Protein AF-A0A418D264-F1 (afdb_monomer)

Organism: Aphanomyces astaci (NCBI:txid112090)

Foldseek 3Di:
DDDDDDDDPDDPPVVPQLLCLLLLLLLCLVVDDLVPVVVLVVVLVVLLVLLVVLVVVLCVQQPLVQQLQLQQPDPPCDVSSPRSVVVSVVVVVVVVVVLVVVVVVCVVVVLPDDPPPVVPPPPPPPPPPPDDDDDDDDDDDDPDPDPVVVVVVVVVVLVVLVSVLVSLLVSLLVVLLVLLLSLLVLQLCDPSGPSSHPVSSVSSSVSSSSSSSSQSNVNLSSCVNSVHDSVVSNVSSSVSNPNSPVSNVVSNVVSVVVVVVVVCVVCVVLVVQVVVVCVVPVDDDPVRSVCSSVVHDDDCVVVVVVVVD

Solvent-accessible surface area (backbone atoms only — not comparable to full-atom values): 17233 Å² total; per-residue (Å²): 139,80,85,84,78,83,82,76,92,76,86,79,74,67,76,54,60,62,63,52,23,21,46,58,19,10,51,43,58,77,73,52,65,70,82,47,56,68,64,47,48,54,52,48,55,52,34,48,54,50,27,53,51,41,49,56,50,36,47,43,73,41,44,48,52,29,46,27,53,40,31,36,74,34,85,84,26,48,81,93,17,77,43,12,58,50,65,45,50,51,51,52,50,50,49,53,49,53,51,52,49,53,61,59,46,41,46,73,74,72,70,56,78,76,70,87,70,68,83,70,67,81,81,74,78,74,94,76,82,91,76,88,78,90,83,83,89,84,83,86,85,80,77,82,78,53,74,64,58,59,51,51,51,51,51,50,53,51,53,53,52,53,49,53,50,50,49,51,43,52,54,50,30,62,53,37,29,60,52,14,30,48,41,9,44,28,57,40,39,49,76,66,29,90,64,22,32,70,67,36,24,49,51,34,42,50,39,53,23,64,29,30,20,38,48,7,29,64,46,10,46,59,38,38,69,74,69,41,53,64,67,57,17,26,50,54,12,43,62,37,53,58,42,18,63,54,28,16,52,52,34,28,50,53,36,49,48,53,52,54,52,52,54,48,63,74,41,41,71,57,50,54,53,51,51,53,48,37,73,73,59,74,65,76,53,75,65,56,52,54,36,46,73,71,72,47,82,85,74,65,77,63,55,64,60,62,76,75,108

Nearest PDB structures (foldseek):
  6pgi-assembly1_A  TM=8.037E-01  e=2.179E-04  Bordetella bronchiseptica

Structure (mmCIF, N/CA/C/O backbone):
data_AF-A0A418D264-F1
#
_entry.id   AF-A0A418D264-F1
#
loop_
_atom_site.group_PDB
_atom_site.id
_atom_site.type_symbol
_atom_site.label_atom_id
_atom_site.label_alt_id
_atom_site.label_comp_id
_atom_site.label_asym_id
_atom_site.label_entity_id
_atom_site.label_seq_id
_atom_site.pdbx_PDB_ins_code
_atom_site.Cartn_x
_atom_site.Cartn_y
_atom_site.Cartn_z
_atom_site.occupancy
_atom_site.B_iso_or_equiv
_atom_site.auth_seq_id
_atom_site.auth_comp_id
_atom_site.auth_asym_id
_atom_site.auth_atom_id
_atom_site.pdbx_PDB_model_num
ATOM 1 N N . MET A 1 1 ? 12.695 8.261 43.653 1.00 35.41 1 MET A N 1
ATOM 2 C CA . MET A 1 1 ? 12.302 6.952 43.081 1.00 35.41 1 MET A CA 1
ATOM 3 C C . MET A 1 1 ? 10.897 7.116 42.523 1.00 35.41 1 MET A C 1
ATOM 5 O O . MET A 1 1 ? 10.027 7.448 43.302 1.00 35.41 1 MET A O 1
ATOM 9 N N . GLY A 1 2 ? 10.578 7.017 41.240 1.00 34.94 2 GLY A N 1
ATOM 10 C CA . GLY A 1 2 ? 11.326 6.757 40.020 1.00 34.94 2 GLY A CA 1
ATOM 11 C C . GLY A 1 2 ? 10.348 6.901 38.839 1.00 34.94 2 GLY A C 1
ATOM 12 O O . GLY A 1 2 ? 9.160 6.651 38.999 1.00 34.94 2 GLY A O 1
ATOM 13 N N . SER A 1 3 ? 10.888 7.307 37.688 1.00 32.94 3 SER A N 1
ATOM 14 C CA . SER A 1 3 ? 10.386 7.096 36.322 1.00 32.94 3 SER A CA 1
ATOM 15 C C . SER A 1 3 ? 8.964 7.567 35.957 1.00 32.94 3 SER A C 1
ATOM 17 O O . SER A 1 3 ? 7.971 6.888 36.206 1.00 32.94 3 SER A O 1
ATOM 19 N N . HIS A 1 4 ? 8.874 8.680 35.224 1.00 33.91 4 HIS A N 1
ATOM 20 C CA . HIS A 1 4 ? 7.852 8.852 34.188 1.00 33.91 4 HIS A CA 1
ATOM 21 C C . HIS A 1 4 ? 8.570 8.951 32.845 1.00 33.91 4 HIS A C 1
ATOM 23 O O . HIS A 1 4 ? 9.318 9.891 32.580 1.00 33.91 4 HIS A O 1
ATOM 29 N N . GLY A 1 5 ? 8.416 7.870 32.080 1.00 33.12 5 GLY A N 1
ATOM 30 C CA . GLY A 1 5 ? 9.079 7.612 30.815 1.00 33.12 5 GLY A CA 1
ATOM 31 C C . GLY A 1 5 ? 8.620 8.547 29.704 1.00 33.12 5 GLY A C 1
ATOM 32 O O . GLY A 1 5 ? 7.512 9.081 29.713 1.00 33.12 5 GLY A O 1
ATOM 33 N N . GLY A 1 6 ? 9.528 8.730 28.749 1.00 31.27 6 GLY A N 1
ATOM 34 C CA . GLY A 1 6 ? 9.399 9.665 27.648 1.00 31.27 6 GLY A CA 1
ATOM 35 C C . GLY A 1 6 ? 8.196 9.380 26.757 1.00 31.27 6 GLY A C 1
ATOM 36 O O . GLY A 1 6 ? 8.035 8.283 26.217 1.00 31.27 6 GLY A O 1
ATOM 37 N N . GLY A 1 7 ? 7.390 10.422 26.559 1.00 31.73 7 GLY A N 1
ATOM 38 C CA . GLY A 1 7 ? 6.464 10.518 25.442 1.00 31.73 7 GLY A CA 1
ATOM 39 C C . GLY A 1 7 ? 7.268 10.540 24.149 1.00 31.73 7 GLY A C 1
ATOM 40 O O . GLY A 1 7 ? 7.900 11.536 23.809 1.00 31.73 7 GLY A O 1
ATOM 41 N N . LYS A 1 8 ? 7.285 9.400 23.460 1.00 38.94 8 LYS A N 1
ATOM 42 C CA . LYS A 1 8 ? 7.913 9.237 22.154 1.00 38.94 8 LYS A CA 1
ATOM 43 C C . LYS A 1 8 ? 7.203 10.140 21.145 1.00 38.94 8 LYS A C 1
ATOM 45 O O . LYS A 1 8 ? 6.088 9.861 20.714 1.00 38.94 8 LYS A O 1
ATOM 50 N N . THR A 1 9 ? 7.894 11.192 20.731 1.00 34.47 9 THR A N 1
ATOM 51 C CA . THR A 1 9 ? 7.728 11.879 19.451 1.00 34.47 9 THR A CA 1
ATOM 52 C C . THR A 1 9 ? 8.038 10.895 18.319 1.00 34.47 9 THR A C 1
ATOM 54 O O . THR A 1 9 ? 9.132 10.857 17.772 1.00 34.47 9 THR A O 1
ATOM 57 N N . CYS A 1 10 ? 7.092 10.017 17.998 1.00 37.78 10 CYS A N 1
ATOM 58 C CA . CYS A 1 10 ? 7.253 9.026 16.938 1.00 37.78 10 CYS A CA 1
ATOM 59 C C . CYS A 1 10 ? 5.930 8.881 16.186 1.00 37.78 10 CYS A C 1
ATOM 61 O O . CYS A 1 10 ? 5.262 7.860 16.266 1.00 37.78 10 CYS A O 1
ATOM 63 N N . HIS A 1 11 ? 5.490 9.956 15.530 1.00 37.25 11 HIS A N 1
ATOM 64 C CA . HIS A 1 11 ? 4.262 9.907 14.731 1.00 37.25 11 HIS A CA 1
ATOM 65 C C . HIS A 1 11 ? 4.357 10.619 13.376 1.00 37.25 11 HIS A C 1
ATOM 67 O O . HIS A 1 11 ? 3.364 10.678 12.661 1.00 37.25 11 HIS A O 1
ATOM 73 N N . LEU A 1 12 ? 5.539 11.124 12.993 1.00 31.73 12 LEU A N 1
ATOM 74 C CA . LEU A 1 12 ? 5.688 11.919 11.767 1.00 31.73 12 LEU A CA 1
ATOM 75 C C . LEU A 1 12 ? 6.985 11.671 10.974 1.00 31.73 12 LEU A C 1
ATOM 77 O O . LEU A 1 12 ? 7.318 12.463 10.104 1.00 31.73 12 LEU A O 1
ATOM 81 N N . SER A 1 13 ? 7.719 10.584 11.247 1.00 30.80 13 SER A N 1
ATOM 82 C CA . SER A 1 13 ? 8.971 10.273 10.524 1.00 30.80 13 SER A CA 1
ATOM 83 C C . SER A 1 13 ? 8.850 9.115 9.524 1.00 30.80 13 SER A C 1
ATOM 85 O O . SER A 1 13 ? 9.812 8.805 8.831 1.00 30.80 13 SER A O 1
ATOM 87 N N . MET A 1 14 ? 7.678 8.479 9.415 1.00 41.22 14 MET A N 1
ATOM 88 C CA . MET A 1 14 ? 7.461 7.328 8.521 1.00 41.22 14 MET A CA 1
ATOM 89 C C . MET A 1 14 ? 6.931 7.701 7.130 1.00 41.22 14 MET A C 1
ATOM 91 O O . MET A 1 14 ? 6.964 6.863 6.238 1.00 41.22 14 MET A O 1
ATOM 95 N N . HIS A 1 15 ? 6.532 8.959 6.901 1.00 44.44 15 HIS A N 1
ATOM 96 C CA . HIS A 1 15 ? 6.193 9.442 5.555 1.00 44.44 15 HIS A CA 1
ATOM 97 C C . HIS A 1 15 ? 7.402 9.517 4.623 1.00 44.44 15 HIS A C 1
ATOM 99 O O . HIS A 1 15 ? 7.226 9.486 3.410 1.00 44.44 15 HIS A O 1
ATOM 105 N N . HIS A 1 16 ? 8.616 9.601 5.173 1.00 40.38 16 HIS A N 1
ATOM 106 C CA . HIS A 1 16 ? 9.805 9.597 4.342 1.00 40.38 16 HIS A CA 1
ATOM 107 C C . HIS A 1 16 ? 9.986 8.206 3.720 1.00 40.38 16 HIS A C 1
ATOM 109 O O . HIS A 1 16 ? 9.860 8.096 2.507 1.00 40.38 16 HIS A O 1
ATOM 115 N N . HIS A 1 17 ? 10.173 7.143 4.505 1.00 45.41 17 HIS A N 1
ATOM 116 C CA . HIS A 1 17 ? 10.710 5.866 4.008 1.00 45.41 17 HIS A CA 1
ATOM 117 C C . HIS A 1 17 ? 9.964 5.204 2.830 1.00 45.41 17 HIS A C 1
ATOM 119 O O . HIS A 1 17 ? 10.644 4.812 1.892 1.00 45.41 17 HIS A O 1
ATOM 125 N N . LEU A 1 18 ? 8.624 5.177 2.781 1.00 47.12 18 LEU A N 1
ATOM 126 C CA . LEU A 1 18 ? 7.907 4.484 1.687 1.00 47.12 18 LEU A CA 1
ATOM 127 C C . LEU A 1 18 ? 8.102 5.116 0.293 1.00 47.12 18 LEU A C 1
ATOM 129 O O . LEU A 1 18 ? 8.017 4.428 -0.717 1.00 47.12 18 LEU A O 1
ATOM 133 N N . SER A 1 19 ? 8.404 6.417 0.218 1.00 49.78 19 SER A N 1
ATOM 134 C CA . SER A 1 19 ? 8.602 7.108 -1.070 1.00 49.78 19 SER A CA 1
ATOM 135 C C . SER A 1 19 ? 10.044 7.057 -1.601 1.00 49.78 19 SER A C 1
ATOM 137 O O . SER A 1 19 ? 10.270 7.362 -2.772 1.00 49.78 19 SER A O 1
ATOM 139 N N . TRP A 1 20 ? 11.029 6.664 -0.778 1.00 53.06 20 TRP A N 1
ATOM 140 C CA . TRP A 1 20 ? 12.455 6.682 -1.162 1.00 53.06 20 TRP A CA 1
ATOM 141 C C . TRP A 1 20 ? 12.938 5.401 -1.842 1.00 53.06 20 TRP A C 1
ATOM 143 O O . TRP A 1 20 ? 14.057 5.374 -2.361 1.00 53.06 20 TRP A O 1
ATOM 153 N N . ASP A 1 21 ? 12.135 4.345 -1.865 1.00 63.34 21 ASP A N 1
ATOM 154 C CA . ASP A 1 21 ? 12.612 3.056 -2.365 1.00 63.34 21 ASP A CA 1
ATOM 155 C C . ASP A 1 21 ? 12.406 2.933 -3.885 1.00 63.34 21 ASP A C 1
ATOM 157 O O . ASP A 1 21 ? 13.349 2.611 -4.616 1.00 63.34 21 ASP A O 1
ATOM 161 N N . SER A 1 22 ? 11.253 3.392 -4.394 1.00 64.69 22 SER A N 1
ATOM 162 C CA . SER A 1 22 ? 11.035 3.656 -5.832 1.00 64.69 22 SER A CA 1
ATOM 163 C C . SER A 1 22 ? 12.046 4.660 -6.402 1.00 64.69 22 SER A C 1
ATOM 165 O O . SER A 1 22 ? 12.432 4.584 -7.575 1.00 64.69 22 SER A O 1
ATOM 167 N N . PHE A 1 23 ? 12.492 5.617 -5.579 1.00 71.31 23 PHE A N 1
ATOM 168 C CA . PHE A 1 23 ? 13.541 6.588 -5.906 1.00 71.31 23 PHE A CA 1
ATOM 169 C C . PHE A 1 23 ? 14.877 5.907 -6.187 1.00 71.31 23 PHE A C 1
ATOM 171 O O . PHE A 1 23 ? 15.473 6.135 -7.240 1.00 71.31 23 PHE A O 1
ATOM 178 N N . GLN A 1 24 ? 15.329 5.037 -5.285 1.00 72.94 24 GLN A N 1
ATOM 179 C CA . GLN A 1 24 ? 16.604 4.336 -5.429 1.00 72.94 24 GLN A CA 1
ATOM 180 C C . GLN A 1 24 ? 16.599 3.397 -6.648 1.00 72.94 24 GLN A C 1
ATOM 182 O O . GLN A 1 24 ? 17.570 3.374 -7.406 1.00 72.94 24 GLN A O 1
ATOM 187 N N . GLY A 1 25 ? 15.482 2.704 -6.892 1.00 69.00 25 GLY A N 1
ATOM 188 C CA . GLY A 1 25 ? 15.312 1.818 -8.045 1.00 69.00 25 GLY A CA 1
ATOM 189 C C . GLY A 1 25 ? 15.341 2.561 -9.376 1.00 69.00 25 GLY A C 1
ATOM 190 O O . GLY A 1 25 ? 16.104 2.227 -10.283 1.00 69.00 25 GLY A O 1
ATOM 191 N N . SER A 1 26 ? 14.578 3.653 -9.469 1.00 73.69 26 SER A N 1
ATOM 192 C CA . SER A 1 26 ? 14.570 4.499 -10.666 1.00 73.69 26 SER A CA 1
ATOM 193 C C . SER A 1 26 ? 15.914 5.197 -10.889 1.00 73.69 26 SER A C 1
ATOM 195 O O . SER A 1 26 ? 16.270 5.485 -12.027 1.00 73.69 26 SER A O 1
ATOM 197 N N . ALA A 1 27 ? 16.677 5.490 -9.830 1.00 78.94 27 ALA A N 1
ATOM 198 C CA . ALA A 1 27 ? 17.984 6.138 -9.929 1.00 78.94 27 ALA A CA 1
ATOM 199 C C . ALA A 1 27 ? 19.072 5.216 -10.507 1.00 78.94 27 ALA A C 1
ATOM 201 O O . ALA A 1 27 ? 20.047 5.707 -11.083 1.00 78.94 27 ALA A O 1
ATOM 202 N N . MET A 1 28 ? 18.899 3.890 -10.445 1.00 79.38 28 MET A N 1
ATOM 203 C CA . MET A 1 28 ? 19.848 2.947 -11.048 1.00 79.38 28 MET A CA 1
ATOM 204 C C . MET A 1 28 ? 20.004 3.150 -12.554 1.00 79.38 28 MET A C 1
ATOM 206 O O . MET A 1 28 ? 21.058 2.829 -13.092 1.00 79.38 28 MET A O 1
ATOM 210 N N . VAL A 1 29 ? 19.027 3.748 -13.242 1.00 80.00 29 VAL A N 1
ATOM 211 C CA . VAL A 1 29 ? 19.164 4.056 -14.671 1.00 80.00 29 VAL A CA 1
ATOM 212 C C . VAL A 1 29 ? 20.349 4.970 -14.967 1.00 80.00 29 VAL A C 1
ATOM 214 O O . VAL A 1 29 ? 20.872 4.918 -16.071 1.00 80.00 29 VAL A O 1
ATOM 217 N N . PHE A 1 30 ? 20.789 5.806 -14.018 1.00 80.56 30 PHE A N 1
ATOM 218 C CA . PHE A 1 30 ? 21.958 6.676 -14.185 1.00 80.56 30 PHE A CA 1
ATOM 219 C C . PHE A 1 30 ? 23.293 5.931 -14.125 1.00 80.56 30 PHE A C 1
ATOM 221 O O . PHE A 1 30 ? 24.264 6.437 -14.681 1.00 80.56 30 PHE A O 1
ATOM 228 N N . VAL A 1 31 ? 23.331 4.769 -13.470 1.00 80.56 31 VAL A N 1
ATOM 229 C CA . VAL A 1 31 ? 24.556 3.998 -13.205 1.00 80.56 31 VAL A CA 1
ATOM 230 C C . VAL A 1 31 ? 24.622 2.736 -14.059 1.00 80.56 31 VAL A C 1
ATOM 232 O O . VAL A 1 31 ? 25.700 2.341 -14.489 1.00 80.56 31 VAL A O 1
ATOM 235 N N . LEU A 1 32 ? 23.479 2.095 -14.300 1.00 76.25 32 LEU A N 1
ATOM 236 C CA . LEU A 1 32 ? 23.402 0.884 -15.098 1.00 76.25 32 LEU A CA 1
ATOM 237 C C . LEU A 1 32 ? 23.713 1.184 -16.557 1.00 76.25 32 LEU A C 1
ATOM 239 O O . LEU A 1 32 ? 23.156 2.106 -17.158 1.00 76.25 32 LEU A O 1
ATOM 243 N N . ASP A 1 33 ? 24.559 0.336 -17.126 1.00 69.12 33 ASP A N 1
ATOM 244 C CA . ASP A 1 33 ? 24.801 0.318 -18.553 1.00 69.12 33 ASP A CA 1
ATOM 245 C C . ASP A 1 33 ? 23.554 -0.220 -19.271 1.00 69.12 33 ASP A C 1
ATOM 247 O O . ASP A 1 33 ? 23.170 -1.386 -19.143 1.00 69.12 33 ASP A O 1
ATOM 251 N N . VAL A 1 34 ? 22.875 0.677 -19.983 1.00 69.19 34 VAL A N 1
ATOM 252 C CA . VAL A 1 34 ? 21.642 0.386 -20.724 1.00 69.19 34 VAL A CA 1
ATOM 253 C C . VAL A 1 34 ? 21.959 -0.179 -22.116 1.00 69.19 34 VAL A C 1
ATOM 255 O O . VAL A 1 34 ? 21.066 -0.719 -22.774 1.00 69.19 34 VAL A O 1
ATOM 258 N N . GLU A 1 35 ? 23.218 -0.099 -22.559 1.00 67.00 35 GLU A N 1
ATOM 259 C CA . GLU A 1 35 ? 23.664 -0.593 -23.864 1.00 67.00 35 GLU A CA 1
ATOM 260 C C . GLU A 1 35 ? 23.754 -2.125 -23.868 1.00 67.00 35 GLU A C 1
ATOM 262 O O . GLU A 1 35 ? 23.339 -2.776 -24.832 1.00 67.00 35 GLU A O 1
ATOM 267 N N . ASN A 1 36 ? 24.173 -2.730 -22.749 1.00 78.00 36 ASN A N 1
ATOM 268 C CA . ASN A 1 36 ? 24.162 -4.181 -22.581 1.00 78.00 36 ASN A CA 1
ATOM 269 C C . ASN A 1 36 ? 22.761 -4.705 -22.211 1.00 78.00 36 ASN A C 1
ATOM 271 O O . ASN A 1 36 ? 22.422 -4.923 -21.042 1.00 78.00 36 ASN A O 1
ATOM 275 N N . ARG A 1 37 ? 21.937 -4.946 -23.239 1.00 74.38 37 ARG A N 1
ATOM 276 C CA . ARG A 1 37 ? 20.556 -5.435 -23.077 1.00 74.38 37 ARG A CA 1
ATOM 277 C C . ARG A 1 37 ? 20.453 -6.755 -22.309 1.00 74.38 37 ARG A C 1
ATOM 279 O O . ARG A 1 37 ? 19.516 -6.894 -21.529 1.00 74.38 37 ARG A O 1
ATOM 286 N N . ALA A 1 38 ? 21.399 -7.678 -22.491 1.00 77.69 38 ALA A N 1
ATOM 287 C CA . ALA A 1 38 ? 21.368 -8.990 -21.845 1.00 77.69 38 ALA A CA 1
ATOM 288 C C . ALA A 1 38 ? 21.580 -8.880 -20.327 1.00 77.69 38 ALA A C 1
ATOM 290 O O . ALA A 1 38 ? 20.755 -9.354 -19.548 1.00 77.69 38 ALA A O 1
ATOM 291 N N . LEU A 1 39 ? 22.632 -8.170 -19.904 1.00 76.19 39 LEU A N 1
ATOM 292 C CA . LEU A 1 39 ? 22.908 -7.925 -18.484 1.00 76.19 39 LEU A CA 1
ATOM 293 C C . LEU A 1 39 ? 21.756 -7.163 -17.817 1.00 76.19 39 LEU A C 1
ATOM 295 O O . LEU A 1 39 ? 21.311 -7.493 -16.721 1.00 76.19 39 LEU A O 1
ATOM 299 N N . SER A 1 40 ? 21.257 -6.143 -18.507 1.00 78.25 40 SER A N 1
ATOM 300 C CA . SER A 1 40 ? 20.202 -5.272 -18.014 1.00 78.25 40 SER A CA 1
ATOM 301 C C . SER A 1 40 ? 18.861 -6.017 -17.848 1.00 78.25 40 SER A C 1
ATOM 303 O O . SER A 1 40 ? 18.159 -5.783 -16.867 1.00 78.25 40 SER A O 1
ATOM 305 N N . GLN A 1 41 ? 18.507 -6.943 -18.752 1.00 79.56 41 GLN A N 1
ATOM 306 C CA . GLN A 1 41 ? 17.338 -7.828 -18.595 1.00 79.56 41 GLN A CA 1
ATOM 307 C C . GLN A 1 41 ? 17.525 -8.836 -17.458 1.00 79.56 41 GLN A C 1
ATOM 309 O O . GLN A 1 41 ? 16.631 -8.979 -16.637 1.00 79.56 41 GLN A O 1
ATOM 314 N N . GLN A 1 42 ? 18.701 -9.455 -17.338 1.00 85.44 42 GLN A N 1
ATOM 315 C CA . GLN A 1 42 ? 18.974 -10.407 -16.260 1.00 85.44 42 GLN A CA 1
ATOM 316 C C . GLN A 1 42 ? 18.864 -9.766 -14.866 1.00 85.44 42 GLN A C 1
ATOM 318 O O . GLN A 1 42 ? 18.307 -10.367 -13.945 1.00 85.44 42 GLN A O 1
ATOM 323 N N . ILE A 1 43 ? 19.374 -8.538 -14.705 1.00 83.06 43 ILE A N 1
ATOM 324 C CA . ILE A 1 43 ? 19.209 -7.765 -13.467 1.00 83.06 43 ILE A CA 1
ATOM 325 C C . ILE A 1 43 ? 17.725 -7.499 -13.215 1.00 83.06 43 ILE A C 1
ATOM 327 O O . ILE A 1 43 ? 17.253 -7.738 -12.107 1.00 83.06 43 ILE A O 1
ATOM 331 N N . LEU A 1 44 ? 16.986 -7.046 -14.232 1.00 82.06 44 LEU A N 1
ATOM 332 C CA . LEU A 1 44 ? 15.562 -6.749 -14.106 1.00 82.06 44 LEU A CA 1
ATOM 333 C C . LEU A 1 44 ? 14.750 -7.986 -13.690 1.00 82.06 44 LEU A C 1
ATOM 335 O O . LEU A 1 44 ? 14.004 -7.912 -12.720 1.00 82.06 44 LEU A O 1
ATOM 339 N N . ASP A 1 45 ? 14.945 -9.125 -14.350 1.00 83.88 45 ASP A N 1
ATOM 340 C CA . ASP A 1 45 ? 14.219 -10.367 -14.058 1.00 83.88 45 ASP A CA 1
ATOM 341 C C . ASP A 1 45 ? 14.536 -10.892 -12.652 1.00 83.88 45 ASP A C 1
ATOM 343 O O . ASP A 1 45 ? 13.647 -11.338 -11.925 1.00 83.88 45 ASP A O 1
ATOM 347 N N . THR A 1 46 ? 15.797 -10.776 -12.225 1.00 87.44 46 THR A N 1
ATOM 348 C CA . THR A 1 46 ? 16.214 -11.146 -10.863 1.00 87.44 46 THR A CA 1
ATOM 349 C C . THR A 1 46 ? 15.549 -10.248 -9.820 1.00 87.44 46 THR A C 1
ATOM 351 O O . THR A 1 46 ? 15.055 -10.733 -8.802 1.00 87.44 46 THR A O 1
ATOM 354 N N . MET A 1 47 ? 15.515 -8.937 -10.073 1.00 83.81 47 MET A N 1
ATOM 355 C CA . MET A 1 47 ? 14.880 -7.963 -9.186 1.00 83.81 47 MET A CA 1
ATOM 356 C C . MET A 1 47 ? 13.359 -8.170 -9.117 1.00 83.81 47 MET A C 1
ATOM 358 O O . MET A 1 47 ? 12.796 -8.135 -8.024 1.00 83.81 47 MET A O 1
ATOM 362 N N . LEU A 1 48 ? 12.700 -8.456 -10.245 1.00 82.12 48 LEU A N 1
ATOM 363 C CA . LEU A 1 48 ? 11.265 -8.763 -10.299 1.00 82.12 48 LEU A CA 1
ATOM 364 C C . LEU A 1 48 ? 10.929 -10.074 -9.572 1.00 82.12 48 LEU A C 1
ATOM 366 O O . LEU A 1 48 ? 9.949 -10.134 -8.832 1.00 82.12 48 LEU A O 1
ATOM 370 N N . GLY A 1 49 ? 11.759 -11.111 -9.719 1.00 83.25 49 GLY A N 1
ATOM 371 C CA . GLY A 1 49 ? 11.602 -12.364 -8.975 1.00 83.25 49 GLY A CA 1
ATOM 372 C C . GLY A 1 49 ? 11.754 -12.175 -7.462 1.00 83.25 49 GLY A C 1
ATOM 373 O O . GLY A 1 49 ? 10.990 -12.747 -6.682 1.00 83.25 49 GLY A O 1
ATOM 374 N N . PHE A 1 50 ? 12.696 -11.327 -7.039 1.00 87.75 50 PHE A N 1
ATOM 375 C CA . PHE A 1 50 ? 12.847 -10.938 -5.638 1.00 87.75 50 PHE A CA 1
ATOM 376 C C . PHE A 1 50 ? 11.614 -10.182 -5.115 1.00 87.75 50 PHE A C 1
ATOM 378 O O . PHE A 1 50 ? 11.075 -10.567 -4.076 1.00 87.75 50 PHE A O 1
ATOM 385 N N . ALA A 1 51 ? 11.131 -9.172 -5.849 1.00 83.25 51 ALA A N 1
ATOM 386 C CA . ALA A 1 51 ? 9.920 -8.417 -5.511 1.00 83.25 51 ALA A CA 1
ATOM 387 C C . ALA A 1 51 ? 8.704 -9.337 -5.326 1.00 83.25 51 ALA A C 1
ATOM 389 O O . ALA A 1 51 ? 8.053 -9.308 -4.280 1.00 83.25 51 ALA A O 1
ATOM 390 N N . ALA A 1 52 ? 8.467 -10.242 -6.282 1.00 84.69 52 ALA A N 1
ATOM 391 C CA . ALA A 1 52 ? 7.378 -11.212 -6.208 1.00 84.69 52 ALA A CA 1
ATOM 392 C C . ALA A 1 52 ? 7.466 -12.094 -4.948 1.00 84.69 52 ALA A C 1
ATOM 394 O O . ALA A 1 52 ? 6.458 -12.338 -4.281 1.00 84.69 52 ALA A O 1
ATOM 395 N N . GLY A 1 53 ? 8.672 -12.540 -4.578 1.00 87.31 53 GLY A N 1
ATOM 396 C CA . GLY A 1 53 ? 8.898 -13.307 -3.352 1.00 87.31 53 GLY A CA 1
ATOM 397 C C . GLY A 1 53 ? 8.567 -12.520 -2.080 1.00 87.31 53 GLY A C 1
ATOM 398 O O . GLY A 1 53 ? 7.878 -13.036 -1.195 1.00 87.31 53 GLY A O 1
ATOM 399 N N . VAL A 1 54 ? 9.010 -11.262 -1.998 1.00 87.38 54 VAL A N 1
ATOM 400 C CA . VAL A 1 54 ? 8.712 -10.366 -0.867 1.00 87.38 54 VAL A CA 1
ATOM 401 C C . VAL A 1 54 ? 7.206 -10.114 -0.744 1.00 87.38 54 VAL A C 1
ATOM 403 O O . VAL A 1 54 ? 6.665 -10.165 0.363 1.00 87.38 54 VAL A O 1
ATOM 406 N N . MET A 1 55 ? 6.505 -9.930 -1.863 1.00 86.12 55 MET A N 1
ATOM 407 C CA . MET A 1 55 ? 5.059 -9.695 -1.865 1.00 86.12 55 MET A CA 1
ATOM 408 C C . MET A 1 55 ? 4.241 -10.910 -1.451 1.00 86.12 55 MET A C 1
ATOM 410 O O . MET A 1 55 ? 3.289 -10.769 -0.677 1.00 86.12 55 MET A O 1
ATOM 414 N N . LEU A 1 56 ? 4.614 -12.113 -1.896 1.00 88.06 56 LEU A N 1
ATOM 415 C CA . LEU A 1 56 ? 3.968 -13.350 -1.448 1.00 88.06 56 LEU A CA 1
ATOM 416 C C . LEU A 1 56 ? 4.115 -13.534 0.066 1.00 88.06 56 LEU A C 1
ATOM 418 O O . LEU A 1 56 ? 3.145 -13.858 0.756 1.00 88.06 56 LEU A O 1
ATOM 422 N N . ALA A 1 57 ? 5.312 -13.261 0.588 1.00 87.19 57 ALA A N 1
ATOM 423 C CA . ALA A 1 57 ? 5.592 -13.305 2.013 1.00 87.19 57 ALA A CA 1
ATOM 424 C C . ALA A 1 57 ? 4.726 -12.304 2.797 1.00 87.19 57 ALA A C 1
ATOM 426 O O . ALA A 1 57 ? 3.988 -12.681 3.713 1.00 87.19 57 ALA A O 1
ATOM 427 N N . ALA A 1 58 ? 4.775 -11.028 2.415 1.00 83.81 58 ALA A N 1
ATOM 428 C CA . ALA A 1 58 ? 4.036 -9.962 3.083 1.00 83.81 58 ALA A CA 1
ATOM 429 C C . ALA A 1 58 ? 2.515 -10.195 3.045 1.00 83.81 58 ALA A C 1
ATOM 431 O O . ALA A 1 58 ? 1.828 -9.983 4.048 1.00 83.81 58 ALA A O 1
ATOM 432 N N . SER A 1 59 ? 1.997 -10.706 1.925 1.00 84.38 59 SER A N 1
ATOM 433 C CA . SER A 1 59 ? 0.577 -11.031 1.763 1.00 84.38 59 SER A CA 1
ATOM 434 C C . SER A 1 59 ? 0.104 -12.084 2.766 1.00 84.38 59 SER A C 1
ATOM 436 O O . SER A 1 59 ? -0.983 -11.950 3.328 1.00 84.38 59 SER A O 1
ATOM 438 N N . TYR A 1 60 ? 0.915 -13.110 3.041 1.00 87.81 60 TYR A N 1
ATOM 439 C CA . TYR A 1 60 ? 0.555 -14.142 4.012 1.00 87.81 60 TYR A CA 1
ATOM 440 C C . TYR A 1 60 ? 0.726 -13.664 5.460 1.00 87.81 60 TYR A C 1
ATOM 442 O O . TYR A 1 60 ? -0.243 -13.643 6.222 1.00 87.81 60 TYR A O 1
ATOM 450 N N . TRP A 1 61 ? 1.943 -13.262 5.842 1.00 85.62 61 TRP A N 1
ATOM 451 C CA . TRP A 1 61 ? 2.282 -12.996 7.246 1.00 85.62 61 TRP A CA 1
ATOM 452 C C . TRP A 1 61 ? 1.700 -11.689 7.779 1.00 85.62 61 TRP A C 1
ATOM 454 O O . TRP A 1 61 ? 1.389 -11.605 8.967 1.00 85.62 61 TRP A O 1
ATOM 464 N N . SER A 1 62 ? 1.531 -10.682 6.924 1.00 82.69 62 SER A N 1
ATOM 465 C CA . SER A 1 62 ? 1.151 -9.341 7.374 1.00 82.69 62 SER A CA 1
ATOM 466 C C . SER A 1 62 ? -0.289 -8.956 7.048 1.00 82.69 62 SER A C 1
ATOM 468 O O . SER A 1 62 ? -0.792 -7.993 7.625 1.00 82.69 62 SER A O 1
ATOM 470 N N . LEU A 1 63 ? -0.966 -9.685 6.155 1.00 83.81 63 LEU A N 1
ATOM 471 C CA . LEU A 1 63 ? -2.364 -9.423 5.797 1.00 83.81 63 LEU A CA 1
ATOM 472 C C . LEU A 1 63 ? -3.256 -10.628 6.069 1.00 83.81 63 LEU A C 1
ATOM 474 O O . LEU A 1 63 ? -4.193 -10.517 6.856 1.00 83.81 63 LEU A O 1
ATOM 478 N N . LEU A 1 64 ? -2.978 -11.774 5.442 1.00 88.62 64 LEU A N 1
ATOM 479 C CA . LEU A 1 64 ? -3.892 -12.914 5.468 1.00 88.62 64 LEU A CA 1
ATOM 480 C C . LEU A 1 64 ? -4.001 -13.546 6.859 1.00 88.62 64 LEU A C 1
ATOM 482 O O . LEU A 1 64 ? -5.114 -13.727 7.347 1.00 88.62 64 LEU A O 1
ATOM 486 N N . ALA A 1 65 ? -2.873 -13.835 7.514 1.00 88.69 65 ALA A N 1
ATOM 487 C CA . ALA A 1 65 ? -2.880 -14.417 8.855 1.00 88.69 65 ALA A CA 1
ATOM 488 C C . ALA A 1 65 ? -3.568 -13.491 9.886 1.00 88.69 65 ALA A C 1
ATOM 490 O O . ALA A 1 65 ? -4.532 -13.936 10.514 1.00 88.69 65 ALA A O 1
ATOM 491 N N . PRO A 1 66 ? -3.221 -12.188 9.990 1.00 85.50 66 PRO A N 1
ATOM 492 C CA . PRO A 1 66 ? -3.957 -11.262 10.853 1.00 85.50 66 PRO A CA 1
ATOM 493 C C . PRO A 1 66 ? -5.445 -11.129 10.497 1.00 85.50 66 PRO A C 1
ATOM 495 O O . PRO A 1 66 ? -6.276 -10.990 11.390 1.00 85.50 66 PRO A O 1
ATOM 498 N N . ALA A 1 67 ? -5.816 -11.177 9.212 1.00 87.00 67 ALA A N 1
ATOM 499 C CA . ALA A 1 67 ? -7.218 -11.089 8.800 1.00 87.00 67 ALA A CA 1
ATOM 500 C C . ALA A 1 67 ? -8.048 -12.291 9.274 1.00 87.00 67 ALA A C 1
ATOM 502 O O . ALA A 1 67 ? -9.195 -12.109 9.689 1.00 87.00 67 ALA A O 1
ATOM 503 N N . ILE A 1 68 ? -7.475 -13.499 9.241 1.00 89.44 68 ILE A N 1
ATOM 504 C CA . ILE A 1 68 ? -8.123 -14.711 9.756 1.00 89.44 68 ILE A CA 1
ATOM 505 C C . ILE A 1 68 ? -8.283 -14.611 11.277 1.00 89.44 68 ILE A C 1
ATOM 507 O O . ILE A 1 68 ? -9.386 -14.816 11.773 1.00 89.44 68 ILE A O 1
ATOM 511 N N . GLU A 1 69 ? -7.249 -14.183 12.006 1.00 88.12 69 GLU A N 1
ATOM 512 C CA . GLU A 1 69 ? -7.330 -13.993 13.464 1.00 88.12 69 GLU A CA 1
ATOM 513 C C . GLU A 1 69 ? -8.406 -12.970 13.872 1.00 88.12 69 GLU A C 1
ATOM 515 O O . GLU A 1 69 ? -9.135 -13.173 14.845 1.00 88.12 69 GLU A O 1
ATOM 520 N N . ILE A 1 70 ? -8.538 -11.864 13.126 1.00 85.25 70 ILE A N 1
ATOM 521 C CA . ILE A 1 70 ? -9.605 -10.874 13.353 1.00 85.25 70 ILE A CA 1
ATOM 522 C C . ILE A 1 70 ? -10.985 -11.513 13.123 1.00 85.25 70 ILE A C 1
ATOM 524 O O . ILE A 1 70 ? -11.939 -11.210 13.843 1.00 85.25 70 ILE A O 1
ATOM 528 N N . ALA A 1 71 ? -11.114 -12.395 12.129 1.00 86.25 71 ALA A N 1
ATOM 529 C CA . ALA A 1 71 ? -12.362 -13.095 11.847 1.00 86.25 71 ALA A CA 1
ATOM 530 C C . ALA A 1 71 ? -12.694 -14.166 12.903 1.00 86.25 71 ALA A C 1
ATOM 532 O O . ALA A 1 71 ? -13.864 -14.303 13.252 1.00 86.25 71 ALA A O 1
ATOM 533 N N . GLU A 1 72 ? -11.706 -14.866 13.465 1.00 85.81 72 GLU A N 1
ATOM 534 C CA . GLU A 1 72 ? -11.903 -15.863 14.535 1.00 85.81 72 GLU A CA 1
ATOM 535 C C . GLU A 1 72 ? -12.490 -15.253 15.811 1.00 85.81 72 GLU A C 1
ATOM 537 O O . GLU A 1 72 ? -13.303 -15.877 16.490 1.00 85.81 72 GLU A O 1
ATOM 542 N N . GLN A 1 73 ? -12.137 -14.002 16.115 1.00 81.88 73 GLN A N 1
ATOM 543 C CA . GLN A 1 73 ? -12.667 -13.281 17.277 1.00 81.88 73 GLN A CA 1
ATOM 544 C C . GLN A 1 73 ? -14.119 -12.828 17.102 1.00 81.88 73 GLN A C 1
ATOM 546 O O . GLN A 1 73 ? -14.774 -12.433 18.071 1.00 81.88 73 GLN A O 1
ATOM 551 N N . SER A 1 74 ? -14.634 -12.847 15.872 1.00 79.69 74 SER A N 1
ATOM 552 C CA . SER A 1 74 ? -16.001 -12.436 15.592 1.00 79.69 74 SER A CA 1
ATOM 553 C C . SER A 1 74 ? -16.975 -13.590 15.855 1.00 79.69 74 SER A C 1
ATOM 555 O O . SER A 1 74 ? -16.835 -14.662 15.264 1.00 79.69 74 SER A O 1
ATOM 557 N N . PRO A 1 75 ? -18.046 -13.374 16.643 1.00 76.19 75 PRO A N 1
ATOM 558 C CA . PRO A 1 75 ? -19.041 -14.410 16.932 1.00 76.19 75 PRO A CA 1
ATOM 559 C C . PRO A 1 75 ? -19.884 -14.804 15.704 1.00 76.19 75 PRO A C 1
ATOM 561 O O . PRO A 1 75 ? -20.707 -15.713 15.789 1.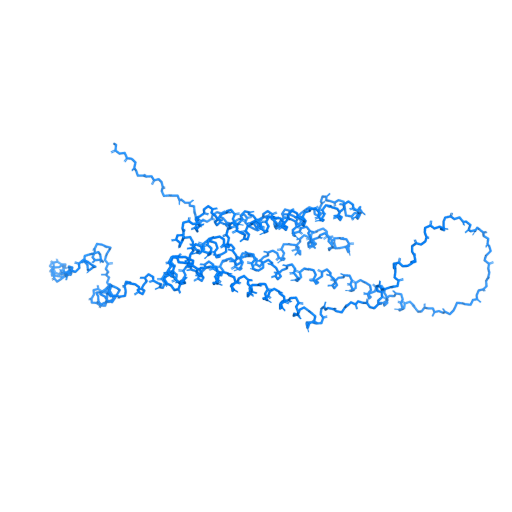00 76.19 75 PRO A O 1
ATOM 564 N N . LEU A 1 76 ? -19.710 -14.122 14.563 1.00 77.50 76 LEU A N 1
ATOM 565 C CA . LEU A 1 76 ? -20.462 -14.371 13.331 1.00 77.50 76 LEU A CA 1
ATOM 566 C C . LEU A 1 76 ? -20.030 -15.648 12.588 1.00 77.50 76 LEU A C 1
ATOM 568 O O . LEU A 1 76 ? -20.826 -16.194 11.828 1.00 77.50 76 LEU A O 1
ATOM 572 N N . TYR A 1 77 ? -18.791 -16.119 12.768 1.00 81.12 77 TYR A N 1
ATOM 573 C CA . TYR A 1 77 ? -18.178 -17.128 11.887 1.00 81.12 77 TYR A CA 1
ATOM 574 C C . TYR A 1 77 ? -18.110 -18.540 12.501 1.00 81.12 77 TYR A C 1
ATOM 576 O O . TYR A 1 77 ? -17.176 -19.308 12.260 1.00 81.12 77 TYR A O 1
ATOM 584 N N . GLY A 1 78 ? -19.162 -18.914 13.236 1.00 76.94 78 GLY A N 1
ATOM 585 C CA . GLY A 1 78 ? -19.346 -20.232 13.853 1.00 76.94 78 GLY A CA 1
ATOM 586 C C . GLY A 1 78 ? -18.724 -20.368 15.252 1.00 76.94 78 GLY A C 1
ATOM 587 O O . GLY A 1 78 ? -17.953 -19.504 15.668 1.00 76.94 78 GLY A O 1
ATOM 588 N N . PRO A 1 79 ? -19.049 -21.446 15.995 1.00 73.69 79 PRO A N 1
ATOM 589 C CA . PRO A 1 79 ? -18.425 -21.730 17.287 1.00 73.69 79 PRO A CA 1
ATOM 590 C C . PRO A 1 79 ? -16.912 -21.882 17.102 1.00 73.69 79 PRO A C 1
ATOM 592 O O . PRO A 1 79 ? -16.487 -22.593 16.190 1.00 73.69 79 PRO A O 1
ATOM 595 N N . GLU A 1 80 ? -16.126 -21.189 17.930 1.00 73.56 80 GLU A N 1
ATOM 596 C CA . GLU A 1 80 ? -14.651 -21.198 17.891 1.00 73.56 80 GLU A CA 1
ATOM 597 C C . GLU A 1 80 ? -14.037 -20.773 16.540 1.00 73.56 80 GLU A C 1
ATOM 599 O O . GLU A 1 80 ? -12.911 -21.139 16.225 1.00 73.56 80 GLU A O 1
ATOM 604 N N . GLY A 1 81 ? -14.760 -20.004 15.715 1.00 76.44 81 GLY A N 1
ATOM 605 C CA . GLY A 1 81 ? -14.189 -19.437 14.489 1.00 76.44 81 GLY A CA 1
ATOM 606 C C . GLY A 1 81 ? -13.978 -20.437 13.347 1.00 76.44 81 GLY A C 1
ATOM 607 O O . GLY A 1 81 ? -13.216 -20.154 12.426 1.00 76.44 81 GLY A O 1
ATOM 608 N N . ARG A 1 82 ? -14.679 -21.583 13.333 1.00 83.69 82 ARG A N 1
ATOM 609 C CA . ARG A 1 82 ? -14.549 -22.625 12.286 1.00 83.69 82 ARG A CA 1
ATOM 610 C C . ARG A 1 82 ? -14.624 -22.098 10.842 1.00 83.69 82 ARG A C 1
ATOM 612 O O . ARG A 1 82 ? -14.052 -22.702 9.938 1.00 83.69 82 ARG A O 1
ATOM 619 N N . TRP A 1 83 ? -15.342 -20.998 10.612 1.00 87.12 83 TRP A N 1
ATOM 620 C CA . TRP A 1 83 ? -15.515 -20.379 9.295 1.00 87.12 83 TRP A CA 1
ATOM 621 C C . TRP A 1 83 ? -14.779 -19.042 9.144 1.00 87.12 83 TRP A C 1
ATOM 623 O O . TRP A 1 83 ? -15.079 -18.286 8.224 1.00 87.12 83 TRP A O 1
ATOM 633 N N . ALA A 1 84 ? -13.811 -18.730 10.007 1.00 86.69 84 ALA A N 1
ATOM 634 C CA . ALA A 1 84 ? -13.058 -17.475 9.965 1.00 86.69 84 ALA A CA 1
ATOM 635 C C . ALA A 1 84 ? -12.239 -17.289 8.676 1.00 86.69 84 ALA A C 1
ATOM 637 O O . ALA A 1 84 ? -12.021 -16.163 8.230 1.00 86.69 84 ALA A O 1
ATOM 638 N N . PHE A 1 85 ? -11.856 -18.384 8.012 1.00 88.94 85 PHE A N 1
ATOM 639 C CA . PHE A 1 85 ? -11.199 -18.327 6.705 1.00 88.94 85 PHE A CA 1
ATOM 640 C C . PHE A 1 85 ? -12.131 -17.836 5.584 1.00 88.94 85 PHE A C 1
ATOM 642 O O . PHE A 1 85 ? -11.648 -17.341 4.572 1.00 88.94 85 PHE A O 1
ATOM 649 N N . VAL A 1 86 ? -13.457 -17.953 5.736 1.00 91.31 86 VAL A N 1
ATOM 650 C CA . VAL A 1 86 ? -14.442 -17.601 4.698 1.00 91.31 86 VAL A CA 1
ATOM 651 C C . VAL A 1 86 ? -14.403 -16.112 4.332 1.00 91.31 86 VAL A C 1
ATOM 653 O O . VAL A 1 86 ? -14.224 -15.816 3.151 1.00 91.31 86 VAL A O 1
ATOM 656 N N . PRO A 1 87 ? -14.524 -15.148 5.269 1.00 89.81 87 PRO A N 1
ATOM 657 C CA . PRO A 1 87 ? -14.418 -13.728 4.928 1.00 89.81 87 PRO A CA 1
ATOM 658 C C . PRO A 1 87 ? -13.044 -13.359 4.352 1.00 89.81 87 PRO A C 1
ATOM 660 O O . PRO A 1 87 ? -12.978 -12.540 3.436 1.00 89.81 87 PRO A O 1
ATOM 663 N N . ALA A 1 88 ? -11.962 -13.984 4.830 1.00 89.19 88 ALA A N 1
ATOM 664 C CA . ALA A 1 88 ? -10.619 -13.773 4.294 1.00 89.19 88 ALA A CA 1
ATOM 665 C C . ALA A 1 88 ? -10.493 -14.295 2.850 1.00 89.19 88 ALA A C 1
ATOM 667 O O . ALA A 1 88 ? -9.991 -13.584 1.983 1.00 89.19 88 ALA A O 1
ATOM 668 N N . ALA A 1 89 ? -11.021 -15.488 2.562 1.00 90.88 89 ALA A N 1
ATOM 669 C CA . ALA A 1 89 ? -11.040 -16.082 1.227 1.00 90.88 89 ALA A CA 1
ATOM 670 C C . ALA A 1 89 ? -11.914 -15.284 0.249 1.00 90.88 89 ALA A C 1
ATOM 672 O O . ALA A 1 89 ? -11.511 -15.060 -0.890 1.00 90.88 89 ALA A O 1
ATOM 673 N N . ILE A 1 90 ? -13.081 -14.803 0.694 1.00 92.56 90 ILE A N 1
ATOM 674 C CA . ILE A 1 90 ? -13.942 -13.919 -0.106 1.00 92.56 90 ILE A CA 1
ATOM 675 C C . ILE A 1 90 ? -13.216 -12.605 -0.404 1.00 92.56 90 ILE A C 1
ATOM 677 O O . ILE A 1 90 ? -13.205 -12.163 -1.549 1.00 92.56 90 ILE A O 1
ATOM 681 N N . GLY A 1 91 ? -12.585 -11.989 0.600 1.00 89.62 91 GLY A N 1
ATOM 682 C CA . GLY A 1 91 ? -11.813 -10.758 0.423 1.00 89.62 91 GLY A CA 1
ATOM 683 C C . GLY A 1 91 ? -10.642 -10.937 -0.544 1.00 89.62 91 GLY A C 1
ATOM 684 O O . GLY A 1 91 ? -10.471 -10.126 -1.453 1.00 89.62 91 GLY A O 1
ATOM 685 N N . PHE A 1 92 ? -9.885 -12.026 -0.395 1.00 89.12 92 PHE A N 1
ATOM 686 C CA . PHE A 1 92 ? -8.792 -12.388 -1.295 1.00 89.12 92 PHE A CA 1
ATOM 687 C C . PHE A 1 92 ? -9.292 -12.616 -2.729 1.00 89.12 92 PHE A C 1
ATOM 689 O O . PHE A 1 92 ? -8.744 -12.048 -3.671 1.00 89.12 92 PHE A O 1
ATOM 696 N N . GLY A 1 93 ? -10.382 -13.371 -2.899 1.00 92.19 93 GLY A N 1
ATOM 697 C CA . GLY A 1 93 ? -10.997 -13.632 -4.202 1.00 92.19 93 GLY A CA 1
ATOM 698 C C . GLY A 1 93 ? -11.546 -12.374 -4.878 1.00 92.19 93 GLY A C 1
ATOM 699 O O . GLY A 1 93 ? -11.335 -12.184 -6.072 1.00 92.19 93 GLY A O 1
ATOM 700 N N . LEU A 1 94 ? -12.191 -11.476 -4.125 1.00 91.44 94 LEU A N 1
ATOM 701 C CA . LEU A 1 94 ? -12.638 -10.175 -4.635 1.00 91.44 94 LEU A CA 1
ATOM 702 C C . LEU A 1 94 ? -11.460 -9.280 -5.030 1.00 91.44 94 LEU A C 1
ATOM 704 O O . LEU A 1 94 ? -11.545 -8.581 -6.036 1.00 91.44 94 LEU A O 1
ATOM 708 N N . GLY A 1 95 ? -10.363 -9.311 -4.268 1.00 86.00 95 GLY A N 1
ATOM 709 C CA . GLY A 1 95 ? -9.125 -8.616 -4.616 1.00 86.00 95 GLY A CA 1
ATOM 710 C C . GLY A 1 95 ? -8.534 -9.129 -5.929 1.00 86.00 95 GLY A C 1
ATOM 711 O O . GLY A 1 95 ? -8.281 -8.338 -6.836 1.00 86.00 95 GLY A O 1
ATOM 712 N N . ALA A 1 96 ? -8.402 -10.451 -6.069 1.00 86.38 96 ALA A N 1
ATOM 713 C CA . ALA A 1 96 ? -7.931 -11.088 -7.297 1.00 86.38 96 ALA A CA 1
ATOM 714 C C . ALA A 1 96 ? -8.846 -10.768 -8.491 1.00 86.38 96 ALA A C 1
ATOM 716 O O . ALA A 1 96 ? -8.368 -10.357 -9.545 1.00 86.38 96 ALA A O 1
ATOM 717 N N . PHE A 1 97 ? -10.167 -10.865 -8.312 1.00 89.56 97 PHE A N 1
ATOM 718 C CA . PHE A 1 97 ? -11.140 -10.481 -9.333 1.00 89.56 97 PHE A CA 1
ATOM 719 C C . PHE A 1 97 ? -11.014 -9.004 -9.726 1.00 89.56 97 PHE A C 1
ATOM 721 O O . PHE A 1 97 ? -11.048 -8.683 -10.908 1.00 89.56 97 PHE A O 1
ATOM 728 N N . SER A 1 98 ? -10.833 -8.101 -8.759 1.00 85.06 98 SER A N 1
ATOM 729 C CA . SER A 1 98 ? -10.642 -6.672 -9.027 1.00 85.06 98 SER A CA 1
ATOM 730 C C . SER A 1 98 ? -9.380 -6.402 -9.850 1.00 85.06 98 SER A C 1
ATOM 732 O O . SER A 1 98 ? -9.398 -5.525 -10.715 1.00 85.06 98 SER A O 1
ATOM 734 N N . MET A 1 99 ? -8.292 -7.137 -9.607 1.00 78.50 99 MET A N 1
ATOM 735 C CA . MET A 1 99 ? -7.073 -7.026 -10.414 1.00 78.50 99 MET A CA 1
ATOM 736 C C . MET A 1 99 ? -7.295 -7.551 -11.835 1.00 78.50 99 MET A C 1
ATOM 738 O O . MET A 1 99 ? -7.009 -6.837 -12.792 1.00 78.50 99 MET A O 1
ATOM 742 N N . LEU A 1 100 ? -7.919 -8.724 -11.986 1.00 81.31 100 LEU A N 1
ATOM 743 C CA . LEU A 1 100 ? -8.280 -9.276 -13.299 1.00 81.31 100 LEU A CA 1
ATOM 744 C C . LEU A 1 100 ? -9.210 -8.341 -14.084 1.00 81.31 100 LEU A C 1
ATOM 746 O O . LEU A 1 100 ? -9.052 -8.148 -15.286 1.00 81.31 100 LEU A O 1
ATOM 750 N N . PHE A 1 101 ? -10.160 -7.706 -13.399 1.00 83.75 101 PHE A N 1
ATOM 751 C CA . PHE A 1 101 ? -11.034 -6.707 -14.002 1.00 83.75 101 PHE A CA 1
ATOM 752 C C . PHE A 1 101 ? -10.247 -5.491 -14.505 1.00 83.75 101 PHE A C 1
ATOM 754 O O . PHE A 1 101 ? -10.537 -4.965 -15.578 1.00 83.75 101 PHE A O 1
ATOM 761 N N . THR A 1 102 ? -9.224 -5.068 -13.762 1.00 74.25 102 THR A N 1
ATOM 762 C CA . THR A 1 102 ? -8.340 -3.966 -14.159 1.00 74.25 102 THR A CA 1
ATOM 763 C C . THR A 1 102 ? -7.522 -4.330 -15.404 1.00 74.25 102 THR A C 1
ATOM 765 O O . THR A 1 102 ? -7.403 -3.521 -16.325 1.00 74.25 102 THR A O 1
ATOM 768 N N . GLU A 1 103 ? -7.047 -5.574 -15.495 1.00 71.94 103 GLU A N 1
ATOM 769 C CA . GLU A 1 103 ? -6.404 -6.109 -16.703 1.00 71.94 103 GLU A CA 1
ATOM 770 C C . GLU A 1 103 ? -7.358 -6.175 -17.899 1.00 71.94 103 GLU A C 1
ATOM 772 O O . GLU A 1 103 ? -6.959 -5.912 -19.030 1.00 71.94 103 GLU A O 1
ATOM 777 N N . GLN A 1 104 ? -8.637 -6.460 -17.663 1.00 77.38 104 GLN A N 1
ATOM 778 C CA . GLN A 1 104 ? -9.647 -6.522 -18.717 1.00 77.38 104 GLN A CA 1
ATOM 779 C C . GLN A 1 104 ? -10.162 -5.139 -19.150 1.00 77.38 104 GLN A C 1
ATOM 781 O O . GLN A 1 104 ? -10.643 -4.974 -20.274 1.00 77.38 104 GLN A O 1
ATOM 786 N N . LEU A 1 105 ? -10.003 -4.125 -18.297 1.00 73.25 105 LEU A N 1
ATOM 787 C CA . LEU A 1 105 ? -10.294 -2.727 -18.608 1.00 73.25 105 LEU A CA 1
ATOM 788 C C . LEU A 1 105 ? -9.236 -2.110 -19.540 1.00 73.25 105 LEU A C 1
ATOM 790 O O . LEU A 1 105 ? -9.566 -1.245 -20.356 1.00 73.25 105 LEU A O 1
ATOM 794 N N . LEU A 1 106 ? -7.985 -2.581 -19.473 1.00 69.12 106 LEU A N 1
ATOM 795 C CA . LEU A 1 106 ? -6.886 -2.110 -20.324 1.00 69.12 106 LEU A CA 1
ATOM 796 C C . LEU A 1 106 ? -7.207 -2.255 -21.830 1.00 69.12 106 LEU A C 1
ATOM 798 O O . LEU A 1 106 ? -7.171 -1.250 -22.535 1.00 69.12 106 LEU A O 1
ATOM 802 N N . PRO A 1 107 ? -7.609 -3.422 -22.370 1.00 69.56 107 PRO A N 1
ATOM 803 C CA . PRO A 1 107 ? -8.016 -3.540 -23.772 1.00 69.56 107 PRO A CA 1
ATOM 804 C C . PRO A 1 107 ? -9.165 -2.607 -24.172 1.00 69.56 107 PRO A C 1
ATOM 806 O O . PRO A 1 107 ? -9.144 -2.057 -25.274 1.00 69.56 107 PRO A O 1
ATOM 809 N N . PHE A 1 108 ? -10.136 -2.393 -23.276 1.00 66.25 108 PHE A N 1
ATOM 810 C CA . PHE A 1 108 ? -11.320 -1.564 -23.526 1.00 66.25 108 PHE A CA 1
ATOM 811 C C . PHE A 1 108 ? -10.985 -0.074 -23.692 1.00 66.25 108 PHE A C 1
ATOM 813 O O . PHE A 1 108 ? -11.633 0.626 -24.464 1.00 66.25 108 PHE A O 1
ATOM 820 N N . LEU A 1 109 ? -9.914 0.402 -23.051 1.00 63.44 109 LEU A N 1
ATOM 821 C CA . LEU A 1 109 ? -9.377 1.755 -23.232 1.00 63.44 109 LEU A CA 1
ATOM 822 C C . LEU A 1 109 ? -8.617 1.938 -24.566 1.00 63.44 109 LEU A C 1
ATOM 824 O O . LEU A 1 109 ? -7.970 2.962 -24.773 1.00 63.44 109 LEU A O 1
ATOM 828 N N . GLY A 1 110 ? -8.663 0.956 -25.478 1.00 57.28 110 GLY A N 1
ATOM 829 C CA . GLY A 1 110 ? -7.928 0.990 -26.747 1.00 57.28 110 GLY A CA 1
ATOM 830 C C . GLY A 1 110 ? -6.427 0.761 -26.566 1.00 57.28 110 GLY A C 1
ATOM 831 O O . GLY A 1 110 ? -5.620 1.138 -27.412 1.00 57.28 110 GLY A O 1
ATOM 832 N N . LEU A 1 111 ? -6.034 0.151 -25.451 1.00 55.12 111 LEU A N 1
ATOM 833 C CA . LEU A 1 111 ? -4.652 0.011 -24.995 1.00 55.12 111 LEU A CA 1
ATOM 834 C C . LEU A 1 111 ? -4.097 -1.420 -25.221 1.00 55.12 111 LEU A C 1
ATOM 836 O O . LEU A 1 111 ? -2.916 -1.658 -25.013 1.00 55.12 111 LEU A O 1
ATOM 840 N N . GLY A 1 112 ? -4.912 -2.360 -25.724 1.00 49.97 112 GLY A N 1
ATOM 841 C CA . GLY A 1 112 ? -4.553 -3.782 -25.893 1.00 49.97 112 GLY A CA 1
ATOM 842 C C . GLY A 1 112 ? -4.260 -4.276 -27.319 1.00 49.97 112 GLY A C 1
ATOM 843 O O . GLY A 1 112 ? -4.090 -5.479 -27.507 1.00 49.97 112 GLY A O 1
ATOM 844 N N . SER A 1 113 ? -4.220 -3.418 -28.344 1.00 48.84 113 SER A N 1
ATOM 845 C CA . SER A 1 113 ? -3.959 -3.884 -29.718 1.00 48.84 113 SER A CA 1
ATOM 846 C C . SER A 1 113 ? -2.488 -4.289 -29.891 1.00 48.84 113 SER A C 1
ATOM 848 O O . SER A 1 113 ? -1.609 -3.430 -29.983 1.00 48.84 113 SER A O 1
ATOM 850 N N . LYS A 1 114 ? -2.222 -5.602 -29.960 1.00 46.44 114 LYS A N 1
ATOM 851 C CA . LYS A 1 114 ? -0.960 -6.144 -30.489 1.00 46.44 114 LYS A CA 1
ATOM 852 C C . LYS A 1 114 ? -0.775 -5.638 -31.929 1.00 46.44 114 LYS A C 1
ATOM 854 O O . LYS A 1 114 ? -1.719 -5.749 -32.709 1.00 46.44 114 LYS A O 1
ATOM 859 N N . PRO A 1 115 ? 0.394 -5.093 -32.305 1.00 47.81 115 PRO A N 1
ATOM 860 C CA . PRO A 1 115 ? 0.685 -4.842 -33.709 1.00 47.81 115 PRO A CA 1
ATOM 861 C C . PRO A 1 115 ? 0.809 -6.181 -34.446 1.00 47.81 115 PRO A C 1
ATOM 863 O O . PRO A 1 115 ? 1.530 -7.074 -34.003 1.00 47.81 115 PRO A O 1
ATOM 866 N N . GLU A 1 116 ? 0.132 -6.286 -35.585 1.00 44.72 116 GLU A N 1
ATOM 867 C CA . GLU A 1 116 ? 0.104 -7.416 -36.534 1.00 44.72 116 GLU A CA 1
ATOM 868 C C . GLU A 1 116 ? 1.508 -7.834 -37.037 1.00 44.72 116 GLU A C 1
ATOM 870 O O . GLU A 1 116 ? 1.721 -8.897 -37.606 1.00 44.72 116 GLU A O 1
ATOM 875 N N . ASN A 1 117 ? 2.508 -6.996 -36.777 1.00 43.59 117 ASN A N 1
ATOM 876 C CA . ASN A 1 117 ? 3.847 -7.037 -37.345 1.00 43.59 117 ASN A CA 1
ATOM 877 C C . ASN A 1 117 ? 4.835 -7.872 -36.506 1.00 43.59 117 ASN A C 1
ATOM 879 O O . ASN A 1 117 ? 6.002 -7.983 -36.879 1.00 43.59 117 ASN A O 1
ATOM 883 N N . TRP A 1 118 ? 4.411 -8.396 -35.351 1.00 39.84 118 TRP A N 1
ATOM 884 C CA . TRP A 1 118 ? 5.286 -9.125 -34.421 1.00 39.84 118 TRP A CA 1
ATOM 885 C C . TRP A 1 118 ? 5.434 -10.615 -34.758 1.00 39.84 118 TRP A C 1
ATOM 887 O O . TRP A 1 118 ? 6.360 -11.249 -34.280 1.00 39.84 118 TRP A O 1
ATOM 897 N N . GLU A 1 119 ? 4.573 -11.167 -35.614 1.00 45.44 119 GLU A N 1
ATOM 898 C CA . GLU A 1 119 ? 4.636 -12.582 -36.016 1.00 45.44 119 GLU A CA 1
ATOM 899 C C . GLU A 1 119 ? 5.695 -12.853 -37.101 1.00 45.44 119 GLU A C 1
ATOM 901 O O . GLU A 1 119 ? 6.032 -13.998 -37.356 1.00 45.44 119 GLU A O 1
ATOM 906 N N . LYS A 1 120 ? 6.241 -11.810 -37.746 1.00 40.66 120 LYS A N 1
ATOM 907 C CA . LYS A 1 120 ? 7.138 -11.959 -38.911 1.00 40.66 120 LYS A CA 1
ATOM 908 C C . LYS A 1 120 ? 8.622 -11.717 -38.636 1.00 40.66 120 LYS A C 1
ATOM 910 O O . LYS A 1 120 ? 9.420 -11.866 -39.553 1.00 40.66 120 LYS A O 1
ATOM 915 N N . LYS A 1 121 ? 9.008 -11.272 -37.434 1.00 40.94 121 LYS A N 1
ATOM 916 C CA . LYS A 1 121 ? 10.384 -10.796 -37.180 1.00 40.94 121 LYS A CA 1
ATOM 917 C C . LYS A 1 121 ? 11.291 -11.790 -36.457 1.00 40.94 121 LYS A C 1
ATOM 919 O O . LYS A 1 121 ? 12.490 -11.535 -36.383 1.00 40.94 121 LYS A O 1
ATOM 924 N N . ASP A 1 122 ? 10.740 -12.902 -35.984 1.00 46.06 122 ASP A N 1
ATOM 925 C CA . ASP A 1 122 ? 11.495 -13.918 -35.247 1.00 46.06 122 ASP A CA 1
ATOM 926 C C . ASP A 1 122 ? 12.090 -15.001 -36.178 1.00 46.06 122 ASP A C 1
ATOM 928 O O . ASP A 1 122 ? 12.998 -15.722 -35.772 1.00 46.06 122 ASP A O 1
ATOM 932 N N . ASP A 1 123 ? 11.660 -15.055 -37.448 1.00 45.00 123 ASP A N 1
ATOM 933 C CA . ASP A 1 123 ? 12.073 -16.089 -38.414 1.00 45.00 123 ASP A CA 1
ATOM 934 C C . ASP A 1 123 ? 13.330 -15.738 -39.239 1.00 45.00 123 ASP A C 1
ATOM 936 O O . ASP A 1 123 ? 13.873 -16.610 -39.916 1.00 45.00 123 ASP A O 1
ATOM 940 N N . ASP A 1 124 ? 13.822 -14.493 -39.194 1.00 41.72 124 ASP A N 1
ATOM 941 C CA . ASP A 1 124 ? 14.888 -14.013 -40.097 1.00 41.72 124 ASP A CA 1
ATOM 942 C C . ASP A 1 124 ? 16.175 -13.583 -39.369 1.00 41.72 124 ASP A C 1
ATOM 944 O O . ASP A 1 124 ? 16.833 -12.605 -39.718 1.00 41.72 124 ASP A O 1
ATOM 948 N N . TYR A 1 125 ? 16.550 -14.317 -38.317 1.00 41.31 125 TYR A N 1
ATOM 949 C CA . TYR A 1 125 ? 17.900 -14.244 -37.746 1.00 41.31 125 TYR A CA 1
ATOM 950 C C . TYR A 1 125 ? 18.717 -15.471 -38.166 1.00 41.31 125 TYR A C 1
ATOM 952 O O . TYR A 1 125 ? 19.100 -16.308 -37.348 1.00 41.31 125 TYR A O 1
ATOM 960 N N . ASN A 1 126 ? 18.982 -15.597 -39.469 1.00 34.34 126 ASN A N 1
ATOM 961 C CA . ASN A 1 126 ? 19.962 -16.555 -39.972 1.00 34.34 126 ASN A CA 1
ATOM 962 C C . ASN A 1 126 ? 21.360 -15.917 -39.923 1.00 34.34 126 ASN A C 1
ATOM 964 O O . ASN A 1 126 ? 21.714 -15.068 -40.736 1.00 34.34 126 ASN A O 1
ATOM 968 N N . GLY A 1 127 ? 22.155 -16.303 -38.925 1.00 36.66 127 GLY A N 1
ATOM 969 C CA . GLY A 1 127 ? 23.483 -15.752 -38.644 1.00 36.66 127 GLY A CA 1
ATOM 970 C C . GLY A 1 127 ? 24.584 -16.194 -39.612 1.00 36.66 127 GLY A C 1
ATOM 971 O O . GLY A 1 127 ? 25.594 -16.714 -39.152 1.00 36.66 127 GLY A O 1
ATOM 972 N N . ASN A 1 128 ? 24.417 -15.992 -40.923 1.00 31.95 128 ASN A N 1
ATOM 973 C CA . ASN A 1 128 ? 25.349 -16.500 -41.936 1.00 31.95 128 ASN A CA 1
ATOM 974 C C . ASN A 1 128 ? 25.621 -15.557 -43.125 1.00 31.95 128 ASN A C 1
ATOM 976 O O . ASN A 1 128 ? 25.885 -16.049 -44.209 1.00 31.95 128 ASN A O 1
ATOM 980 N N . ASP A 1 129 ? 25.662 -14.231 -42.954 1.00 41.34 129 ASP A N 1
ATOM 981 C CA . ASP A 1 129 ? 26.028 -13.321 -44.064 1.00 41.34 129 ASP A CA 1
ATOM 982 C C . ASP A 1 129 ? 27.219 -12.403 -43.750 1.00 41.34 129 ASP A C 1
ATOM 984 O O . ASP A 1 129 ? 27.290 -11.239 -44.143 1.00 41.34 129 ASP A O 1
ATOM 988 N N . VAL A 1 130 ? 28.232 -12.957 -43.079 1.00 37.41 130 VAL A N 1
ATOM 989 C CA . VAL A 1 130 ? 29.602 -12.435 -43.159 1.00 37.41 130 VAL A CA 1
ATOM 990 C C . VAL A 1 130 ? 30.321 -13.248 -44.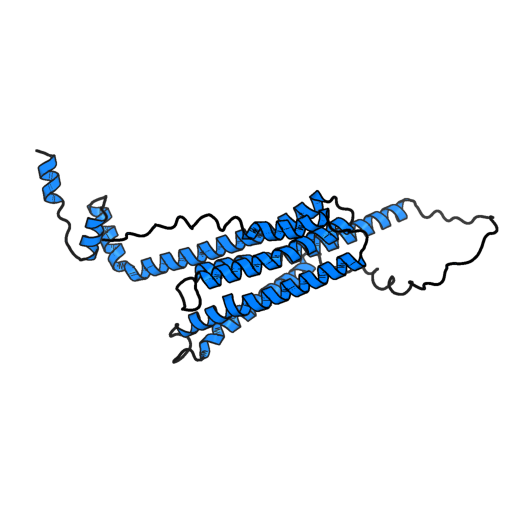230 1.00 37.41 130 VAL A C 1
ATOM 992 O O . VAL A 1 130 ? 30.888 -14.281 -43.909 1.00 37.41 130 VAL A O 1
ATOM 995 N N . HIS A 1 131 ? 30.230 -12.837 -45.502 1.00 34.38 131 HIS A N 1
ATOM 996 C CA . HIS A 1 131 ? 31.258 -12.956 -46.559 1.00 34.38 131 HIS A CA 1
ATOM 997 C C . HIS A 1 131 ? 30.651 -12.880 -47.976 1.00 34.38 131 HIS A C 1
ATOM 999 O O . HIS A 1 131 ? 29.721 -13.610 -48.291 1.00 34.38 131 HIS A O 1
ATOM 1005 N N . LYS A 1 132 ? 31.333 -12.120 -48.859 1.00 30.00 132 LYS A N 1
ATOM 1006 C CA . LYS A 1 132 ? 31.116 -11.894 -50.316 1.00 30.00 132 LYS A CA 1
ATOM 1007 C C . LYS A 1 132 ? 30.044 -10.842 -50.645 1.00 30.00 132 LYS A C 1
ATOM 1009 O O . LYS A 1 132 ? 28.959 -10.889 -50.109 1.00 30.00 132 LYS A O 1
ATOM 1014 N N . LYS A 1 133 ? 30.253 -9.885 -51.556 1.00 30.25 133 LYS A N 1
ATOM 1015 C CA . LYS A 1 133 ? 31.213 -9.766 -52.667 1.00 30.25 133 LYS A CA 1
ATOM 1016 C C . LYS A 1 133 ? 31.405 -8.279 -53.009 1.00 30.25 133 LYS A C 1
ATOM 1018 O O . LYS A 1 133 ? 30.439 -7.530 -53.058 1.00 30.25 133 LYS A O 1
ATOM 1023 N N . ALA 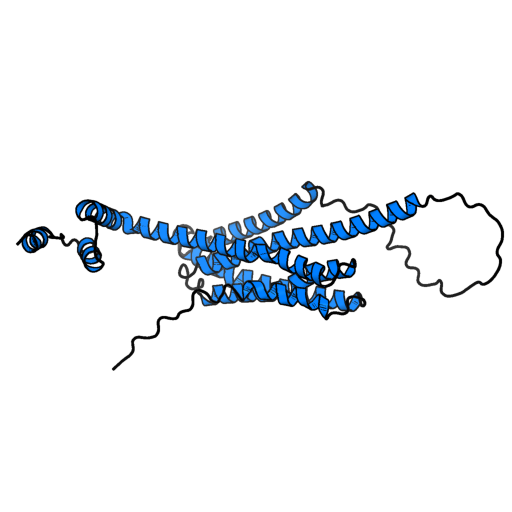A 1 134 ? 32.645 -7.894 -53.298 1.00 32.47 134 ALA A N 1
ATOM 1024 C CA . ALA A 1 134 ? 32.943 -6.728 -54.121 1.00 32.47 134 ALA A CA 1
ATOM 1025 C C . ALA A 1 134 ? 32.504 -6.994 -55.573 1.00 32.47 134 ALA A C 1
ATOM 1027 O O . ALA A 1 134 ? 32.670 -8.121 -56.047 1.00 32.47 134 ALA A O 1
ATOM 1028 N N . GLY A 1 135 ? 32.027 -5.960 -56.271 1.00 27.06 135 GLY A N 1
ATOM 1029 C CA . GLY A 1 135 ? 31.926 -5.946 -57.732 1.00 27.06 135 GLY A CA 1
ATOM 1030 C C . GLY A 1 135 ? 30.591 -5.452 -58.292 1.00 27.06 135 GLY A C 1
ATOM 1031 O O . GLY A 1 135 ? 29.554 -6.033 -58.005 1.00 27.06 135 GLY A O 1
ATOM 1032 N N . GLU A 1 136 ? 30.701 -4.440 -59.156 1.00 26.83 136 GLU A N 1
ATOM 1033 C CA . GLU A 1 136 ? 29.753 -4.022 -60.202 1.00 26.83 136 GLU A CA 1
ATOM 1034 C C . GLU A 1 136 ? 28.509 -3.208 -59.817 1.00 26.83 136 GLU A C 1
ATOM 1036 O O . GLU A 1 136 ? 27.451 -3.708 -59.449 1.00 26.83 136 GLU A O 1
ATOM 1041 N N . ALA A 1 137 ? 28.656 -1.898 -60.032 1.00 32.16 137 ALA A N 1
A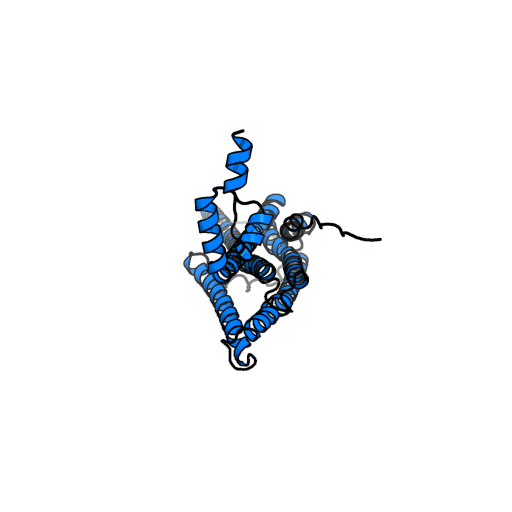TOM 1042 C CA . ALA A 1 137 ? 27.578 -1.011 -60.428 1.00 32.16 137 ALA A CA 1
ATOM 1043 C C . ALA A 1 137 ? 27.166 -1.324 -61.875 1.00 32.16 137 ALA A C 1
ATOM 1045 O O . ALA A 1 137 ? 28.045 -1.436 -62.730 1.00 32.16 137 ALA A O 1
ATOM 1046 N N . ASN A 1 138 ? 25.859 -1.428 -62.139 1.00 27.59 138 ASN A N 1
ATOM 1047 C CA . ASN A 1 138 ? 25.159 -0.568 -63.100 1.00 27.59 138 ASN A CA 1
ATOM 1048 C C . ASN A 1 138 ? 23.662 -0.927 -63.238 1.00 27.59 138 ASN A C 1
ATOM 1050 O O . ASN A 1 138 ? 23.276 -2.090 -63.268 1.00 27.59 138 ASN A O 1
ATOM 1054 N N . ASP A 1 139 ? 22.884 0.150 -63.359 1.00 25.88 139 ASP A N 1
ATOM 1055 C CA . ASP A 1 139 ? 21.624 0.305 -64.096 1.00 25.88 139 ASP A CA 1
ATOM 1056 C C . ASP A 1 139 ? 20.280 -0.112 -63.463 1.00 25.88 139 ASP A C 1
ATOM 1058 O O . ASP A 1 139 ? 19.715 -1.171 -63.699 1.00 25.88 139 ASP A O 1
ATOM 1062 N N . VAL A 1 140 ? 19.758 0.847 -62.685 1.00 32.78 140 VAL A N 1
ATOM 1063 C CA . VAL A 1 140 ? 18.444 1.510 -62.834 1.00 32.78 140 VAL A CA 1
ATOM 1064 C C . VAL A 1 140 ? 17.223 0.630 -63.147 1.00 32.78 140 VAL A C 1
ATOM 1066 O O . VAL A 1 140 ? 16.874 0.428 -64.302 1.00 32.78 140 VAL A O 1
ATOM 1069 N N . GLU A 1 141 ? 16.438 0.356 -62.100 1.00 25.70 141 GLU A N 1
ATOM 1070 C CA . GLU A 1 141 ? 14.995 0.646 -62.106 1.00 25.70 141 GLU A CA 1
ATOM 1071 C C . GLU A 1 141 ? 14.536 0.977 -60.671 1.00 25.70 141 GLU A C 1
ATOM 1073 O O . GLU A 1 141 ? 14.053 0.142 -59.911 1.00 25.70 141 GLU A O 1
ATOM 1078 N N . SER A 1 142 ? 14.788 2.222 -60.252 1.00 25.56 142 SER A N 1
ATOM 1079 C CA . SER A 1 142 ? 14.362 2.747 -58.950 1.00 25.56 142 SER A CA 1
ATOM 1080 C C . SER A 1 142 ? 12.950 3.309 -59.082 1.00 25.56 142 SER A C 1
ATOM 1082 O O . SER A 1 142 ? 12.753 4.478 -59.421 1.00 25.56 142 SER A O 1
ATOM 1084 N N . SER A 1 143 ? 11.956 2.457 -58.830 1.00 29.30 143 SER A N 1
ATOM 1085 C CA . SER A 1 143 ? 10.639 2.923 -58.403 1.00 29.30 143 SER A CA 1
ATOM 1086 C C . SER A 1 143 ? 10.835 3.652 -57.078 1.00 29.30 143 SER A C 1
ATOM 1088 O O . SER A 1 143 ? 11.165 3.036 -56.065 1.00 29.30 143 SER A O 1
ATOM 1090 N N . ALA A 1 144 ? 10.687 4.974 -57.113 1.00 33.28 144 ALA A N 1
ATOM 1091 C CA . ALA A 1 144 ? 10.823 5.863 -55.974 1.00 33.28 144 ALA A CA 1
ATOM 1092 C C . ALA A 1 144 ? 9.877 5.440 -54.837 1.00 33.28 144 ALA A C 1
ATOM 1094 O O . ALA A 1 144 ? 8.700 5.789 -54.835 1.00 33.28 144 ALA A O 1
ATOM 1095 N N . ALA A 1 145 ? 10.399 4.693 -53.861 1.00 35.03 145 ALA A N 1
ATOM 1096 C CA . ALA A 1 145 ? 9.780 4.584 -52.551 1.00 35.03 145 ALA A CA 1
ATOM 1097 C C . ALA A 1 145 ? 9.870 5.969 -51.898 1.00 35.03 145 ALA A C 1
ATOM 1099 O O . ALA A 1 145 ? 10.962 6.495 -51.659 1.00 35.03 145 ALA A O 1
ATOM 1100 N N . SER A 1 146 ? 8.715 6.596 -51.710 1.00 35.47 146 SER A N 1
ATOM 1101 C CA . SER A 1 146 ? 8.558 7.939 -51.170 1.00 35.47 146 SER A CA 1
ATOM 1102 C C . SER A 1 146 ? 9.263 8.082 -49.822 1.00 35.47 146 SER A C 1
ATOM 1104 O O . SER A 1 146 ? 9.132 7.236 -48.939 1.00 35.47 146 SER A O 1
ATOM 1106 N N . HIS A 1 147 ? 9.956 9.207 -49.621 1.00 38.31 147 HIS A N 1
ATOM 1107 C CA . HIS A 1 147 ? 10.488 9.624 -48.314 1.00 38.31 147 HIS A CA 1
ATOM 1108 C C . HIS A 1 147 ? 9.407 9.624 -47.209 1.00 38.31 147 HIS A C 1
ATOM 1110 O O . HIS A 1 147 ? 9.727 9.454 -46.033 1.00 38.31 147 HIS A O 1
ATOM 1116 N N . ASP A 1 148 ? 8.134 9.751 -47.591 1.00 41.28 148 ASP A N 1
ATOM 1117 C CA . ASP A 1 148 ? 6.985 9.671 -46.692 1.00 41.28 148 ASP A CA 1
ATOM 1118 C C . ASP A 1 148 ? 6.767 8.266 -46.105 1.00 41.28 148 ASP A C 1
ATOM 1120 O O . ASP A 1 148 ? 6.348 8.166 -44.956 1.00 41.28 148 ASP A O 1
ATOM 1124 N N . ASP A 1 149 ? 7.128 7.175 -46.790 1.00 45.09 149 ASP A N 1
ATOM 1125 C CA . ASP A 1 149 ? 6.927 5.804 -46.283 1.00 45.09 149 ASP A CA 1
ATOM 1126 C C . ASP A 1 149 ? 7.982 5.410 -45.240 1.00 45.09 149 ASP A C 1
ATOM 1128 O O . ASP A 1 149 ? 7.694 4.719 -44.258 1.00 45.09 149 ASP A O 1
ATOM 1132 N N . ALA A 1 150 ? 9.210 5.911 -45.399 1.00 40.19 150 ALA A N 1
ATOM 1133 C CA . ALA A 1 150 ? 10.280 5.756 -44.416 1.00 40.19 150 ALA A CA 1
ATOM 1134 C C . ALA A 1 150 ? 10.010 6.593 -43.153 1.00 40.19 150 ALA A C 1
ATOM 1136 O O . ALA A 1 150 ? 10.213 6.119 -42.034 1.00 40.19 150 ALA A O 1
ATOM 1137 N N . ILE A 1 151 ? 9.493 7.816 -43.313 1.00 38.88 151 ILE A N 1
ATOM 1138 C CA . ILE A 1 151 ? 9.115 8.671 -42.182 1.00 38.88 151 ILE A CA 1
ATOM 1139 C C . ILE A 1 151 ? 7.859 8.132 -41.488 1.00 38.88 151 ILE A C 1
ATOM 1141 O O . ILE A 1 151 ? 7.844 8.055 -40.263 1.00 38.88 151 ILE A O 1
ATOM 1145 N N . THR A 1 152 ? 6.853 7.665 -42.230 1.00 46.03 152 THR A N 1
ATOM 1146 C CA . THR A 1 152 ? 5.624 7.088 -41.656 1.00 46.03 152 THR A CA 1
ATOM 1147 C C . THR A 1 152 ? 5.905 5.786 -40.906 1.00 46.03 152 THR A C 1
ATOM 1149 O O . THR A 1 152 ? 5.395 5.589 -39.804 1.00 46.03 152 THR A O 1
ATOM 1152 N N . SER A 1 153 ? 6.773 4.916 -41.433 1.00 38.69 153 SER A N 1
ATOM 1153 C CA . SER A 1 153 ? 7.174 3.671 -40.759 1.00 38.69 153 SER A CA 1
ATOM 1154 C C . SER A 1 153 ? 8.074 3.909 -39.537 1.00 38.69 153 SER A C 1
ATOM 1156 O O . SER A 1 153 ? 7.908 3.236 -38.518 1.00 38.69 153 SER A O 1
ATOM 1158 N N . PHE A 1 154 ? 8.968 4.905 -39.577 1.00 32.56 154 PHE A N 1
ATOM 1159 C CA . PHE A 1 154 ? 9.790 5.305 -38.429 1.00 32.56 154 PHE A CA 1
ATOM 1160 C C . PHE A 1 154 ? 8.966 5.976 -37.319 1.00 32.56 154 PHE A C 1
ATOM 1162 O O . PHE A 1 154 ? 9.141 5.659 -36.140 1.00 32.56 154 PHE A O 1
ATOM 1169 N N . VAL A 1 155 ? 8.034 6.863 -37.686 1.00 40.44 155 VAL A N 1
ATOM 1170 C CA . VAL A 1 155 ? 7.079 7.492 -36.758 1.00 40.44 155 VAL A CA 1
ATOM 1171 C C . VAL A 1 155 ? 6.180 6.423 -36.129 1.00 40.44 155 VAL A C 1
ATOM 1173 O O . VAL A 1 155 ? 6.080 6.358 -34.907 1.00 40.44 155 VAL A O 1
ATOM 1176 N N . SER A 1 156 ? 5.656 5.491 -36.930 1.00 47.84 156 SER A N 1
ATOM 1177 C CA . SER A 1 156 ? 4.829 4.374 -36.454 1.00 47.84 156 SER A CA 1
ATOM 1178 C C . SER A 1 156 ? 5.574 3.437 -35.489 1.00 47.84 156 SER A C 1
ATOM 1180 O O . SER A 1 156 ? 5.030 3.050 -34.454 1.00 47.84 156 SER A O 1
ATOM 1182 N N . ALA A 1 157 ? 6.842 3.104 -35.762 1.00 45.91 157 ALA A N 1
ATOM 1183 C CA . ALA A 1 157 ? 7.644 2.244 -34.888 1.00 45.91 157 ALA A CA 1
ATOM 1184 C C . ALA A 1 157 ? 7.974 2.912 -33.542 1.00 45.91 157 ALA A C 1
ATOM 1186 O O . ALA A 1 157 ? 7.917 2.261 -32.493 1.00 45.91 157 ALA A O 1
ATOM 1187 N N . LYS A 1 158 ? 8.275 4.216 -33.563 1.00 49.66 158 LYS A N 1
ATOM 1188 C CA . LYS A 1 158 ? 8.515 5.011 -32.356 1.00 49.66 158 LYS A CA 1
ATOM 1189 C C . LYS A 1 158 ? 7.240 5.109 -31.517 1.00 49.66 158 LYS A C 1
ATOM 1191 O O . LYS A 1 158 ? 7.268 4.780 -30.332 1.00 49.66 158 LYS A O 1
ATOM 1196 N N . ASP A 1 159 ? 6.111 5.443 -32.133 1.00 56.62 159 ASP A N 1
ATOM 1197 C CA . ASP A 1 159 ? 4.818 5.560 -31.451 1.00 56.62 159 ASP A CA 1
ATOM 1198 C C . ASP A 1 159 ? 4.371 4.233 -30.815 1.00 56.62 159 ASP A C 1
ATOM 1200 O O . ASP A 1 159 ? 3.858 4.216 -29.693 1.00 56.62 159 ASP A O 1
ATOM 1204 N N . MET A 1 160 ? 4.652 3.098 -31.463 1.00 56.12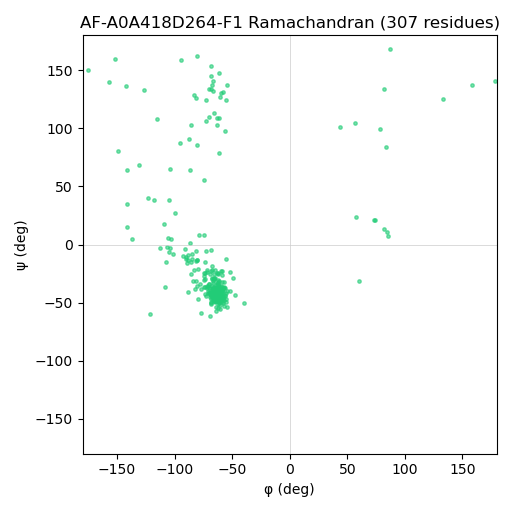 160 MET A N 1
ATOM 1205 C CA . MET A 1 160 ? 4.347 1.769 -30.922 1.00 56.12 160 MET A CA 1
ATOM 1206 C C . MET A 1 160 ? 5.227 1.371 -29.731 1.00 56.12 160 MET A C 1
ATOM 1208 O O . MET A 1 160 ? 4.745 0.702 -28.811 1.00 56.12 160 MET A O 1
ATOM 1212 N N . SER A 1 161 ? 6.497 1.784 -29.703 1.00 60.88 161 SER A N 1
ATOM 1213 C CA . SER A 1 161 ? 7.364 1.522 -28.550 1.00 60.88 161 SER A CA 1
ATOM 1214 C C . SER A 1 161 ? 7.017 2.406 -27.355 1.00 60.88 161 SER A C 1
ATOM 1216 O O . SER A 1 161 ? 6.860 1.895 -26.246 1.00 60.88 161 SER A O 1
ATOM 1218 N N . TYR A 1 162 ? 6.748 3.696 -27.580 1.00 65.06 162 TYR A N 1
ATOM 1219 C CA . TYR A 1 162 ? 6.248 4.591 -26.532 1.00 65.06 162 TYR A CA 1
ATOM 1220 C C . TYR A 1 162 ? 4.903 4.127 -25.971 1.00 65.06 162 TYR A C 1
ATOM 1222 O O . TYR A 1 162 ? 4.713 4.143 -24.755 1.00 65.06 162 TYR A O 1
ATOM 1230 N N . ARG A 1 163 ? 3.995 3.636 -26.823 1.00 65.88 163 ARG A N 1
ATOM 1231 C CA . ARG A 1 163 ? 2.717 3.062 -26.387 1.00 65.88 163 ARG A CA 1
ATOM 1232 C C . ARG A 1 163 ? 2.922 1.886 -25.437 1.00 65.88 163 ARG A C 1
ATOM 1234 O O . ARG A 1 163 ? 2.304 1.869 -24.381 1.00 65.88 163 ARG A O 1
ATOM 1241 N N . ARG A 1 164 ? 3.819 0.943 -25.746 1.00 66.00 164 ARG A N 1
ATOM 1242 C CA . ARG A 1 164 ? 4.125 -0.188 -24.846 1.00 66.00 164 ARG A CA 1
ATOM 1243 C C . ARG A 1 164 ? 4.681 0.250 -23.505 1.00 66.00 164 ARG A C 1
ATOM 1245 O O . ARG A 1 164 ? 4.296 -0.306 -22.482 1.00 66.00 164 ARG A O 1
ATOM 1252 N N . VAL A 1 165 ? 5.558 1.245 -23.499 1.00 68.00 165 VAL A N 1
ATOM 1253 C CA . VAL A 1 165 ? 6.134 1.723 -22.245 1.00 68.00 165 VAL A CA 1
ATOM 1254 C C . VAL A 1 165 ? 5.105 2.493 -21.415 1.00 68.00 165 VAL A C 1
ATOM 1256 O O . VAL A 1 165 ? 5.044 2.313 -20.206 1.00 68.00 165 VAL A O 1
ATOM 1259 N N . ILE A 1 166 ? 4.228 3.274 -22.047 1.00 69.81 166 ILE A N 1
ATOM 1260 C CA . ILE A 1 166 ? 3.107 3.938 -21.365 1.00 69.81 166 ILE A CA 1
ATOM 1261 C C . ILE A 1 166 ? 2.122 2.909 -20.795 1.00 69.81 166 ILE A C 1
ATOM 1263 O O . ILE A 1 166 ? 1.653 3.070 -19.673 1.00 69.81 166 ILE A O 1
ATOM 1267 N N . LEU A 1 167 ? 1.843 1.828 -21.526 1.00 69.44 167 LEU A N 1
ATOM 1268 C CA . LEU A 1 167 ? 1.019 0.719 -21.040 1.00 69.44 167 LEU A CA 1
ATOM 1269 C C . LEU A 1 167 ? 1.626 0.047 -19.815 1.00 69.44 167 LEU A C 1
ATOM 1271 O O . LEU A 1 167 ? 0.912 -0.211 -18.852 1.00 69.44 167 LEU A O 1
ATOM 1275 N N . LEU A 1 168 ? 2.937 -0.192 -19.842 1.00 71.88 168 LEU A N 1
ATOM 1276 C CA . LEU A 1 168 ? 3.681 -0.736 -18.712 1.00 71.88 168 LEU A CA 1
ATOM 1277 C C . LEU A 1 168 ? 3.609 0.201 -17.497 1.00 71.88 168 LEU A C 1
ATOM 1279 O O . LEU A 1 168 ? 3.305 -0.252 -16.400 1.00 71.88 168 LEU A O 1
ATOM 1283 N N . VAL A 1 169 ? 3.813 1.508 -17.697 1.00 71.81 169 VAL A N 1
ATOM 1284 C CA . VAL A 1 169 ? 3.702 2.525 -16.636 1.00 71.81 169 VAL A CA 1
ATOM 1285 C C . VAL A 1 169 ? 2.297 2.524 -16.027 1.00 71.81 169 VAL A C 1
ATOM 1287 O O . VAL A 1 169 ? 2.162 2.522 -14.806 1.00 71.81 169 VAL A O 1
ATOM 1290 N N . ILE A 1 170 ? 1.246 2.503 -16.852 1.00 74.88 170 ILE A N 1
ATOM 1291 C CA . ILE A 1 170 ? -0.152 2.477 -16.392 1.00 74.88 170 ILE A CA 1
ATOM 1292 C C . ILE A 1 170 ? -0.455 1.177 -15.638 1.00 74.88 170 ILE A C 1
ATOM 1294 O O . ILE A 1 170 ? -1.066 1.228 -14.573 1.00 74.88 170 ILE A O 1
ATOM 1298 N N . ALA A 1 171 ? -0.015 0.029 -16.158 1.00 73.31 171 ALA A N 1
ATOM 1299 C CA . ALA A 1 171 ? -0.207 -1.269 -15.517 1.00 73.31 171 ALA A CA 1
ATOM 1300 C C . ALA A 1 171 ? 0.454 -1.319 -14.132 1.00 73.31 171 ALA A C 1
ATOM 1302 O O . ALA A 1 171 ? -0.213 -1.672 -13.163 1.00 73.31 171 ALA A O 1
ATOM 1303 N N . ILE A 1 172 ? 1.715 -0.885 -14.027 1.00 75.56 172 ILE A N 1
ATOM 1304 C CA . ILE A 1 172 ? 2.441 -0.817 -12.751 1.00 75.56 172 ILE A CA 1
ATOM 1305 C C . ILE A 1 172 ? 1.735 0.160 -11.805 1.00 75.56 172 ILE A C 1
ATOM 1307 O O . ILE A 1 172 ? 1.349 -0.222 -10.712 1.00 75.56 172 ILE A O 1
ATOM 1311 N N . THR A 1 173 ? 1.385 1.367 -12.259 1.00 74.81 173 THR A N 1
ATOM 1312 C CA . THR A 1 173 ? 0.654 2.350 -11.430 1.00 74.81 173 THR A CA 1
ATOM 1313 C C . THR A 1 173 ? -0.650 1.783 -10.846 1.00 74.81 173 THR A C 1
ATOM 1315 O O . THR A 1 173 ? -0.996 2.050 -9.696 1.00 74.81 173 THR A O 1
ATOM 1318 N N . MET A 1 174 ? -1.402 0.989 -11.612 1.00 73.94 174 MET A N 1
ATOM 1319 C CA . MET A 1 174 ? -2.623 0.359 -11.099 1.00 73.94 174 MET A CA 1
ATOM 1320 C C . MET A 1 174 ? -2.342 -0.733 -10.058 1.00 73.94 174 MET A C 1
ATOM 1322 O O . MET A 1 174 ? -3.192 -0.970 -9.200 1.00 73.94 174 MET A O 1
ATOM 1326 N N . HIS A 1 175 ? -1.162 -1.350 -10.094 1.00 76.12 175 HIS A N 1
ATOM 1327 C CA . HIS A 1 175 ? -0.717 -2.357 -9.134 1.00 76.12 175 HIS A CA 1
ATOM 1328 C C . HIS A 1 175 ? -0.266 -1.745 -7.796 1.00 76.12 175 HIS A C 1
ATOM 1330 O O . HIS A 1 175 ? -0.650 -2.241 -6.737 1.00 76.12 175 HIS A O 1
ATOM 1336 N N . ASN A 1 176 ? 0.415 -0.595 -7.827 1.00 78.06 176 ASN A N 1
ATOM 1337 C CA . ASN A 1 176 ? 0.891 0.097 -6.618 1.00 78.06 176 ASN A CA 1
ATOM 1338 C C . ASN A 1 176 ? -0.260 0.663 -5.760 1.00 78.06 176 ASN A C 1
ATOM 1340 O O . ASN A 1 176 ? -0.101 0.958 -4.571 1.00 78.06 176 ASN A O 1
ATOM 1344 N N . PHE A 1 177 ? -1.462 0.818 -6.328 1.00 79.44 177 PHE A N 1
ATOM 1345 C CA . PHE A 1 177 ? -2.614 1.313 -5.575 1.00 79.44 177 PHE A CA 1
ATOM 1346 C C . PHE A 1 177 ? -3.105 0.304 -4.511 1.00 79.44 177 PHE A C 1
ATOM 1348 O O . PHE A 1 177 ? -3.253 0.695 -3.346 1.00 79.44 177 PHE A O 1
ATOM 1355 N N . PRO A 1 178 ? -3.341 -0.985 -4.834 1.00 81.44 178 PRO A N 1
ATOM 1356 C CA . PRO A 1 178 ? -3.617 -2.015 -3.830 1.00 81.44 178 PRO A CA 1
ATOM 1357 C C . PRO A 1 178 ? -2.528 -2.226 -2.780 1.00 81.44 178 PRO A C 1
ATOM 1359 O O . PRO A 1 178 ? -2.867 -2.488 -1.626 1.00 81.44 178 PRO A O 1
ATOM 1362 N N . GLU A 1 179 ? -1.260 -2.033 -3.124 1.00 80.56 179 GLU A N 1
ATOM 1363 C CA . GLU A 1 179 ? -0.142 -2.115 -2.174 1.00 80.56 179 GLU A CA 1
ATOM 1364 C C . GLU A 1 179 ? -0.198 -0.990 -1.142 1.00 80.56 179 GLU A C 1
ATOM 1366 O O . GLU A 1 179 ? -0.187 -1.240 0.066 1.00 80.56 179 GLU A O 1
ATOM 1371 N N . GLY A 1 180 ? -0.418 0.245 -1.602 1.00 80.50 180 GLY A N 1
ATOM 1372 C CA . GLY A 1 180 ? -0.677 1.374 -0.714 1.00 80.50 180 GLY A CA 1
ATOM 1373 C C . GLY A 1 180 ? -1.875 1.110 0.200 1.00 80.50 180 GLY A C 1
ATOM 1374 O O . GLY A 1 180 ? -1.814 1.324 1.413 1.00 80.50 180 GLY A O 1
ATOM 1375 N N . MET A 1 181 ? -2.968 0.563 -0.347 1.00 84.38 181 MET A N 1
ATOM 1376 C CA . MET A 1 181 ? -4.132 0.174 0.456 1.00 84.38 181 MET A CA 1
ATOM 1377 C C . MET A 1 181 ? -3.802 -0.892 1.509 1.00 84.38 181 MET A C 1
ATOM 1379 O O . MET A 1 181 ? -4.322 -0.802 2.624 1.00 84.38 181 MET A O 1
ATOM 1383 N N . ALA A 1 182 ? -2.963 -1.876 1.182 1.00 84.62 182 ALA A N 1
ATOM 1384 C CA . ALA A 1 182 ? -2.534 -2.921 2.103 1.00 84.62 182 ALA A CA 1
ATOM 1385 C C . ALA A 1 182 ? -1.761 -2.345 3.296 1.00 84.62 182 ALA A C 1
ATOM 1387 O O . ALA A 1 182 ? -2.095 -2.667 4.438 1.00 84.62 182 ALA A O 1
ATOM 1388 N N . VAL A 1 183 ? -0.817 -1.424 3.059 1.00 84.88 183 VAL A N 1
ATOM 1389 C CA . VAL A 1 183 ? -0.114 -0.696 4.133 1.00 84.88 183 VAL A CA 1
ATOM 1390 C C . VAL A 1 183 ? -1.118 0.033 5.031 1.00 84.88 183 VAL A C 1
ATOM 1392 O O . VAL A 1 183 ? -1.084 -0.105 6.257 1.00 84.88 183 VAL A O 1
ATOM 1395 N N . GLY A 1 184 ? -2.067 0.762 4.434 1.00 84.00 184 GLY A N 1
ATOM 1396 C CA . GLY A 1 184 ? -3.098 1.495 5.175 1.00 84.00 184 GLY A CA 1
ATOM 1397 C C . GLY A 1 184 ? -4.002 0.594 6.027 1.00 84.00 184 GLY A C 1
ATOM 1398 O O . GLY A 1 184 ? -4.338 0.951 7.158 1.00 84.00 184 GLY A O 1
ATOM 1399 N N . VAL A 1 185 ? -4.369 -0.590 5.526 1.00 85.38 185 VAL A N 1
ATOM 1400 C CA . VAL A 1 185 ? -5.133 -1.598 6.283 1.00 85.38 185 VAL A CA 1
ATOM 1401 C C . VAL A 1 185 ? -4.293 -2.195 7.413 1.00 85.38 185 VAL A C 1
ATOM 1403 O O . VAL A 1 185 ? -4.794 -2.311 8.532 1.00 85.38 185 VAL A O 1
ATOM 1406 N N . GLY A 1 186 ? -3.017 -2.502 7.162 1.00 85.19 186 GLY A N 1
ATOM 1407 C CA . GLY A 1 186 ? -2.087 -3.000 8.175 1.00 85.19 186 GLY A CA 1
ATOM 1408 C C . GLY A 1 186 ? -2.019 -2.067 9.384 1.00 85.19 186 GLY A C 1
ATOM 1409 O O . GLY A 1 186 ? -2.319 -2.484 10.502 1.00 85.19 186 GLY A O 1
ATOM 1410 N N . PHE A 1 187 ? -1.751 -0.776 9.162 1.00 86.19 187 PHE A N 1
ATOM 1411 C CA . PHE A 1 187 ? -1.731 0.219 10.242 1.00 86.19 187 PHE A CA 1
ATOM 1412 C C . PHE A 1 187 ? -3.116 0.490 10.849 1.00 86.19 187 PHE A C 1
ATOM 1414 O O . PHE A 1 187 ? -3.241 0.660 12.063 1.00 86.19 187 PHE A O 1
ATOM 1421 N N . GLY A 1 188 ? -4.171 0.507 10.034 1.00 83.44 188 GLY A N 1
ATOM 1422 C CA . GLY A 1 188 ? -5.540 0.740 10.500 1.00 83.44 188 GLY A CA 1
ATOM 1423 C C . GLY A 1 188 ? -6.085 -0.373 11.402 1.00 83.44 188 GLY A C 1
ATOM 1424 O O . GLY A 1 188 ? -6.904 -0.114 12.285 1.00 83.44 188 GLY A O 1
ATOM 1425 N N . SER A 1 189 ? -5.608 -1.603 11.210 1.00 83.06 189 SER A N 1
ATOM 1426 C CA . SER A 1 189 ? -6.026 -2.779 11.978 1.00 83.06 189 SER A CA 1
ATOM 1427 C C . SER A 1 189 ? -5.329 -2.916 13.336 1.00 83.06 189 SER A C 1
ATOM 1429 O O . SER A 1 189 ? -5.723 -3.770 14.130 1.00 83.06 189 SER A O 1
ATOM 1431 N N . ILE A 1 190 ? -4.355 -2.055 13.663 1.00 86.44 190 ILE A N 1
ATOM 1432 C CA . ILE A 1 190 ? -3.548 -2.209 14.880 1.00 86.44 190 ILE A CA 1
ATOM 1433 C C . ILE A 1 190 ? -4.425 -2.286 16.138 1.00 86.44 190 ILE A C 1
ATOM 1435 O O . ILE A 1 190 ? -5.215 -1.381 16.435 1.00 86.44 190 ILE A O 1
ATOM 1439 N N . GLY A 1 191 ? -4.245 -3.374 16.893 1.00 80.88 191 GLY A N 1
ATOM 1440 C CA . GLY A 1 191 ? -4.976 -3.660 18.129 1.00 80.88 191 GLY A CA 1
ATOM 1441 C C . GLY A 1 191 ? -6.333 -4.347 17.945 1.00 80.88 191 GLY A C 1
ATOM 1442 O O . GLY A 1 191 ? -7.051 -4.490 18.930 1.00 80.88 191 GLY A O 1
ATOM 1443 N N . HIS A 1 192 ? -6.692 -4.767 16.725 1.00 79.00 192 HIS A N 1
ATOM 1444 C CA . HIS A 1 192 ? -7.902 -5.564 16.466 1.00 79.00 192 HIS A CA 1
ATOM 1445 C C . HIS A 1 192 ? -7.667 -7.078 16.561 1.00 79.00 192 HIS A C 1
ATOM 1447 O O . HIS A 1 192 ? -8.630 -7.824 16.662 1.00 79.00 192 HIS A O 1
ATOM 1453 N N . ALA A 1 193 ? -6.412 -7.532 16.542 1.00 77.25 193 ALA A N 1
ATOM 1454 C CA . ALA A 1 193 ? -6.027 -8.916 16.803 1.00 77.25 193 ALA A CA 1
ATOM 1455 C C . ALA A 1 193 ? -4.602 -8.991 17.377 1.00 77.25 193 ALA A C 1
ATOM 1457 O O . ALA A 1 193 ? -3.832 -8.045 17.180 1.00 77.25 193 ALA A O 1
ATOM 1458 N N . PRO A 1 194 ? -4.230 -10.100 18.048 1.00 77.31 194 PRO A N 1
ATOM 1459 C CA . PRO A 1 194 ? -2.863 -10.356 18.498 1.00 77.31 194 PRO A CA 1
ATOM 1460 C C . PRO A 1 194 ? -1.821 -10.204 17.385 1.00 77.31 194 PRO A C 1
ATOM 1462 O O . PRO A 1 194 ? -0.772 -9.615 17.630 1.00 77.31 194 PRO A O 1
ATOM 1465 N N . GLY A 1 195 ? -2.122 -10.657 16.164 1.00 75.75 195 GLY A N 1
ATOM 1466 C CA . GLY A 1 195 ? -1.272 -10.503 14.984 1.00 75.75 195 GLY A CA 1
ATOM 1467 C C . GLY A 1 195 ? -1.354 -9.134 14.299 1.00 75.75 195 GLY A C 1
ATOM 1468 O O . GLY A 1 195 ? -0.481 -8.794 13.505 1.00 75.75 195 GLY A O 1
ATOM 1469 N N . ALA A 1 196 ? -2.334 -8.285 14.614 1.00 82.88 196 ALA A N 1
ATOM 1470 C CA . ALA A 1 196 ? -2.425 -6.925 14.075 1.00 82.88 196 ALA A CA 1
ATOM 1471 C C . ALA A 1 196 ? -1.601 -5.951 14.936 1.00 82.88 196 ALA A C 1
ATOM 1473 O O . ALA A 1 196 ? -2.129 -5.068 15.619 1.00 82.88 196 ALA A O 1
ATOM 1474 N N . THR A 1 197 ? -0.283 -6.153 14.957 1.00 86.62 197 THR A N 1
ATOM 1475 C CA . THR A 1 197 ? 0.648 -5.339 15.748 1.00 86.62 197 THR A CA 1
ATOM 1476 C C . THR A 1 197 ? 1.247 -4.203 14.928 1.00 86.62 197 THR A C 1
ATOM 1478 O O . THR A 1 197 ? 1.347 -4.270 13.703 1.00 86.62 197 THR A O 1
ATOM 1481 N N . PHE A 1 198 ? 1.738 -3.173 15.622 1.00 86.94 198 PHE A N 1
ATOM 1482 C CA . PHE A 1 198 ? 2.552 -2.133 14.992 1.00 86.94 198 PHE A CA 1
ATOM 1483 C C . PHE A 1 198 ? 3.779 -2.723 14.279 1.00 86.94 198 PHE A C 1
ATOM 1485 O O . PHE A 1 198 ? 4.119 -2.279 13.190 1.00 86.94 198 PHE A O 1
ATOM 1492 N N . SER A 1 199 ? 4.401 -3.762 14.849 1.00 84.50 199 SER A N 1
ATOM 1493 C CA . SER A 1 199 ? 5.552 -4.424 14.226 1.00 84.50 199 SER A CA 1
ATOM 1494 C C . SER A 1 199 ? 5.186 -5.082 12.898 1.00 84.50 199 SER A C 1
ATOM 1496 O O . SER A 1 199 ? 5.942 -4.959 11.944 1.00 84.50 199 SER A O 1
ATOM 1498 N N . ASN A 1 200 ? 4.025 -5.736 12.807 1.00 82.44 200 ASN A N 1
ATOM 1499 C CA . ASN A 1 200 ? 3.588 -6.386 11.569 1.00 82.44 200 ASN A CA 1
ATOM 1500 C C . ASN A 1 200 ? 3.211 -5.362 10.491 1.00 82.44 200 ASN A C 1
ATOM 1502 O O . ASN A 1 200 ? 3.565 -5.543 9.329 1.00 82.44 200 ASN A O 1
ATOM 1506 N N . ALA A 1 201 ? 2.585 -4.246 10.878 1.00 85.00 201 ALA A N 1
ATOM 1507 C CA . ALA A 1 201 ? 2.314 -3.136 9.964 1.00 85.00 201 ALA A CA 1
ATOM 1508 C C . ALA A 1 201 ? 3.607 -2.486 9.433 1.00 85.00 201 ALA A C 1
ATOM 1510 O O . ALA A 1 201 ? 3.704 -2.169 8.249 1.00 85.00 201 ALA A O 1
ATOM 1511 N N . VAL A 1 202 ? 4.629 -2.339 10.283 1.00 86.56 202 VAL A N 1
ATOM 1512 C CA . VAL A 1 202 ? 5.954 -1.847 9.873 1.00 86.56 202 VAL A CA 1
ATOM 1513 C C . VAL A 1 202 ? 6.672 -2.855 8.979 1.00 86.56 202 VAL A C 1
ATOM 1515 O O . VAL A 1 202 ? 7.225 -2.460 7.959 1.00 86.56 202 VAL A O 1
ATOM 1518 N N . ASN A 1 203 ? 6.626 -4.149 9.301 1.00 85.56 203 ASN A N 1
ATOM 1519 C CA . ASN A 1 203 ? 7.215 -5.196 8.464 1.00 85.56 203 ASN A CA 1
ATOM 1520 C C . ASN A 1 203 ? 6.568 -5.236 7.071 1.00 85.56 203 ASN A C 1
ATOM 1522 O O . ASN A 1 203 ? 7.276 -5.388 6.081 1.00 85.56 203 ASN A O 1
ATOM 1526 N N . LEU A 1 204 ? 5.245 -5.048 6.983 1.00 85.38 204 LEU A N 1
ATOM 1527 C CA . LEU A 1 204 ? 4.531 -4.898 5.712 1.00 85.38 204 LEU A CA 1
ATOM 1528 C C . LEU A 1 204 ? 5.020 -3.681 4.923 1.00 85.38 204 LEU A C 1
ATOM 1530 O O . LEU A 1 204 ? 5.335 -3.811 3.746 1.00 85.38 204 LEU A O 1
ATOM 1534 N N . ALA A 1 205 ? 5.113 -2.518 5.571 1.00 85.50 205 ALA A N 1
ATOM 1535 C CA . ALA A 1 205 ? 5.581 -1.292 4.931 1.00 85.50 205 ALA A CA 1
ATOM 1536 C C . ALA A 1 205 ? 7.032 -1.398 4.439 1.00 85.50 205 ALA A C 1
ATOM 1538 O O . ALA A 1 205 ? 7.344 -0.906 3.364 1.00 85.50 205 ALA A O 1
ATOM 1539 N N . ILE A 1 206 ? 7.909 -2.062 5.198 1.00 84.88 206 ILE A N 1
ATOM 1540 C CA . ILE A 1 206 ? 9.294 -2.320 4.783 1.00 84.88 206 ILE A CA 1
ATOM 1541 C C . ILE A 1 206 ? 9.337 -3.326 3.630 1.00 84.88 206 ILE A C 1
ATOM 1543 O O . ILE A 1 206 ? 10.106 -3.134 2.697 1.00 84.88 206 ILE A O 1
ATOM 1547 N N . GLY A 1 207 ? 8.524 -4.386 3.672 1.00 84.31 207 GLY A N 1
ATOM 1548 C CA . GLY A 1 207 ? 8.438 -5.359 2.580 1.00 84.31 207 GLY A CA 1
ATOM 1549 C C . GLY A 1 207 ? 8.005 -4.710 1.265 1.00 84.31 207 GLY A C 1
ATOM 1550 O O . GLY A 1 207 ? 8.651 -4.912 0.242 1.00 84.31 207 GLY A O 1
ATOM 1551 N N . ILE A 1 208 ? 6.972 -3.867 1.315 1.00 84.56 208 ILE A N 1
ATOM 1552 C CA . ILE A 1 208 ? 6.509 -3.094 0.155 1.00 84.56 208 ILE A CA 1
ATOM 1553 C C . ILE A 1 208 ? 7.568 -2.062 -0.265 1.00 84.56 208 ILE A C 1
ATOM 1555 O O . ILE A 1 208 ? 7.910 -1.974 -1.435 1.00 84.56 208 ILE A O 1
ATOM 1559 N N . GLY A 1 209 ? 8.219 -1.379 0.677 1.00 80.62 209 GLY A N 1
ATOM 1560 C CA . GLY A 1 209 ? 9.358 -0.512 0.359 1.00 80.62 209 GLY A CA 1
ATOM 1561 C C . GLY A 1 209 ? 10.472 -1.243 -0.406 1.00 80.62 209 GLY A C 1
ATOM 1562 O O . GLY A 1 209 ? 10.924 -0.797 -1.455 1.00 80.62 209 GLY A O 1
ATOM 1563 N N . LEU A 1 210 ? 10.866 -2.438 0.036 1.00 81.94 210 LEU A N 1
ATOM 1564 C CA . LEU A 1 210 ? 11.929 -3.214 -0.612 1.00 81.94 210 LEU A CA 1
ATOM 1565 C C . LEU A 1 210 ? 11.602 -3.635 -2.052 1.00 81.94 210 LEU A C 1
ATOM 1567 O O . LEU A 1 210 ? 12.516 -3.719 -2.873 1.00 81.94 210 LEU A O 1
ATOM 1571 N N . GLN A 1 211 ? 10.336 -3.903 -2.371 1.00 85.44 211 GLN A N 1
ATOM 1572 C CA . GLN A 1 211 ? 9.932 -4.305 -3.722 1.00 85.44 211 GLN A CA 1
ATOM 1573 C C . GLN A 1 211 ? 9.716 -3.118 -4.679 1.00 85.44 211 GLN A C 1
ATOM 1575 O O . GLN A 1 211 ? 9.900 -3.256 -5.889 1.00 85.44 211 GLN A O 1
ATOM 1580 N N . ASN A 1 212 ? 9.462 -1.927 -4.135 1.00 82.75 212 ASN A N 1
ATOM 1581 C CA . ASN A 1 212 ? 9.356 -0.691 -4.905 1.00 82.75 212 ASN A CA 1
ATOM 158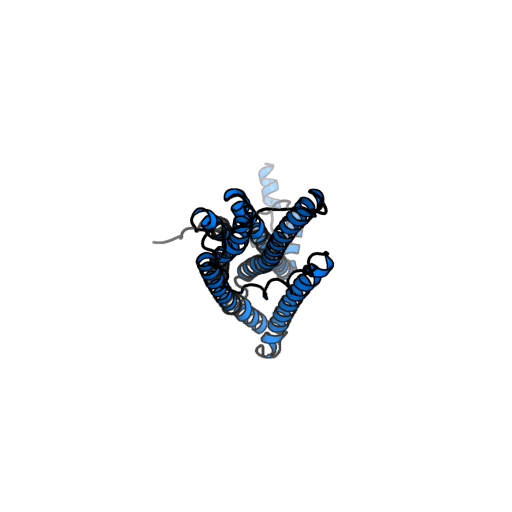2 C C . ASN A 1 212 ? 10.673 -0.336 -5.619 1.00 82.75 212 ASN A C 1
ATOM 1584 O O . ASN A 1 212 ? 10.679 0.346 -6.645 1.00 82.75 212 ASN A O 1
ATOM 1588 N N . PHE A 1 213 ? 11.811 -0.819 -5.107 1.00 80.56 213 PHE A N 1
ATOM 1589 C CA . PHE A 1 213 ? 13.110 -0.656 -5.758 1.00 80.56 213 PHE A CA 1
ATOM 1590 C C . PHE A 1 213 ? 13.181 -1.387 -7.118 1.00 80.56 213 PHE A C 1
ATOM 1592 O O . PHE A 1 213 ? 13.405 -0.721 -8.135 1.00 80.56 213 PHE A O 1
ATOM 1599 N N . PRO A 1 214 ? 12.947 -2.713 -7.202 1.00 82.19 214 PRO A N 1
ATOM 1600 C CA . PRO A 1 214 ? 12.750 -3.406 -8.477 1.00 82.19 214 PRO A CA 1
ATOM 1601 C C . PRO A 1 214 ? 11.758 -2.728 -9.432 1.00 82.19 214 PRO A C 1
ATOM 1603 O O . PRO A 1 214 ? 12.049 -2.599 -10.622 1.00 82.19 214 PRO A O 1
ATOM 1606 N N . GLU A 1 215 ? 10.617 -2.259 -8.927 1.00 78.38 215 GLU A N 1
ATOM 1607 C CA . GLU A 1 215 ? 9.565 -1.645 -9.746 1.00 78.38 215 GLU A CA 1
ATOM 1608 C C . GLU A 1 215 ? 9.973 -0.300 -10.351 1.00 78.38 215 GLU A C 1
ATOM 1610 O O . GLU A 1 215 ? 9.775 -0.064 -11.546 1.00 78.38 215 GLU A O 1
ATOM 1615 N N . GLY A 1 216 ? 10.610 0.570 -9.561 1.00 81.44 216 GLY A N 1
ATOM 1616 C CA . GLY A 1 216 ? 11.122 1.850 -10.049 1.00 81.44 216 GLY A CA 1
ATOM 1617 C C . GLY A 1 216 ? 12.111 1.660 -11.202 1.00 81.44 216 GLY A C 1
ATOM 1618 O O . GLY A 1 216 ? 12.087 2.399 -12.194 1.00 81.44 216 GLY A O 1
ATOM 1619 N N . LEU A 1 217 ? 12.941 0.615 -11.130 1.00 82.81 217 LEU A N 1
ATOM 1620 C CA . LEU A 1 217 ? 13.823 0.230 -12.227 1.00 82.81 217 LEU A CA 1
ATOM 1621 C C . LEU A 1 217 ? 13.046 -0.346 -13.423 1.00 82.81 217 LEU A C 1
ATOM 1623 O O . LEU A 1 217 ? 13.346 -0.000 -14.567 1.00 82.81 217 LEU A O 1
ATOM 1627 N N . ALA A 1 218 ? 12.035 -1.181 -13.175 1.00 79.69 218 ALA A N 1
ATOM 1628 C CA . ALA A 1 218 ? 11.198 -1.792 -14.206 1.00 79.69 218 ALA A CA 1
ATOM 1629 C C . ALA A 1 218 ? 10.429 -0.766 -15.052 1.00 79.69 218 ALA A C 1
ATOM 1631 O O . ALA A 1 218 ? 10.221 -0.993 -16.242 1.00 79.69 218 ALA A O 1
ATOM 1632 N N . VAL A 1 219 ? 10.061 0.381 -14.476 1.00 80.81 219 VAL A N 1
ATOM 1633 C CA . VAL A 1 219 ? 9.421 1.492 -15.202 1.00 80.81 219 VAL A CA 1
ATOM 1634 C C . VAL A 1 219 ? 10.446 2.328 -15.972 1.00 80.81 219 VAL A C 1
ATOM 1636 O O . VAL A 1 219 ? 10.255 2.669 -17.143 1.00 80.81 219 VAL A O 1
ATOM 1639 N N . SER A 1 220 ? 11.550 2.682 -15.320 1.00 84.62 220 SER A N 1
ATOM 1640 C CA . SER A 1 220 ? 12.512 3.657 -15.843 1.00 84.62 220 SER A CA 1
ATOM 1641 C C . SER A 1 220 ? 13.496 3.063 -16.863 1.00 84.62 220 SER A C 1
ATOM 1643 O O . SER A 1 220 ? 13.908 3.748 -17.804 1.00 84.62 220 SER A O 1
ATOM 1645 N N . MET A 1 221 ? 13.859 1.784 -16.742 1.00 82.25 221 MET A N 1
ATOM 1646 C CA . MET A 1 221 ? 14.810 1.127 -17.643 1.00 82.25 221 MET A CA 1
ATOM 1647 C C . MET A 1 221 ? 14.273 0.975 -19.080 1.00 82.25 221 MET A C 1
ATOM 1649 O O . MET A 1 221 ? 15.000 1.349 -20.006 1.00 82.25 221 MET A O 1
ATOM 1653 N N . PRO A 1 222 ? 13.032 0.507 -19.329 1.00 76.50 222 PRO A N 1
ATOM 1654 C CA . PRO A 1 222 ? 12.470 0.465 -20.680 1.00 76.50 222 PRO A CA 1
ATOM 1655 C C . PRO A 1 222 ? 12.379 1.854 -21.317 1.00 76.50 222 PRO A C 1
ATOM 1657 O O . PRO A 1 222 ? 12.785 2.018 -22.463 1.00 76.50 222 PRO A O 1
ATOM 1660 N N . LEU A 1 223 ? 11.958 2.875 -20.557 1.00 77.81 223 LEU A N 1
ATOM 1661 C CA . LEU A 1 223 ? 11.933 4.267 -21.027 1.00 77.81 223 LEU A CA 1
ATOM 1662 C C . LEU A 1 223 ? 13.311 4.727 -21.508 1.00 77.81 223 LEU A C 1
ATOM 1664 O O . LEU A 1 223 ? 13.431 5.354 -22.561 1.00 77.81 223 LEU A O 1
ATOM 1668 N N . ARG A 1 224 ? 14.365 4.396 -20.757 1.00 79.81 224 ARG A N 1
ATOM 1669 C CA . ARG A 1 224 ? 15.731 4.762 -21.127 1.00 79.81 224 ARG A CA 1
ATOM 1670 C C . ARG A 1 224 ? 16.251 3.992 -22.342 1.00 79.81 224 ARG A C 1
ATOM 1672 O O . ARG A 1 224 ? 16.969 4.574 -23.150 1.00 79.81 224 ARG A O 1
ATOM 1679 N N . ARG A 1 225 ? 15.857 2.725 -22.515 1.00 75.25 225 ARG A N 1
ATOM 1680 C CA . ARG A 1 225 ? 16.178 1.922 -23.714 1.00 75.25 225 ARG A CA 1
ATOM 1681 C C . ARG A 1 225 ? 15.532 2.469 -24.986 1.00 75.25 225 ARG A C 1
ATOM 1683 O O . ARG A 1 225 ? 16.108 2.322 -26.057 1.00 75.25 225 ARG A O 1
ATOM 1690 N N . GLU A 1 226 ? 14.383 3.127 -24.862 1.00 74.56 226 GLU A N 1
ATOM 1691 C CA . GLU A 1 226 ? 13.702 3.830 -25.961 1.00 74.56 226 GLU A CA 1
ATOM 1692 C C . GLU A 1 226 ? 14.322 5.206 -26.283 1.00 74.56 226 GLU A C 1
ATOM 1694 O O . GLU A 1 226 ? 13.777 5.985 -27.063 1.00 74.56 226 GLU A O 1
ATOM 1699 N N . GLY A 1 227 ? 15.472 5.536 -25.683 1.00 74.44 227 GLY A N 1
ATOM 1700 C CA . GLY A 1 227 ? 16.197 6.782 -25.936 1.00 74.44 227 GLY A CA 1
ATOM 1701 C C . GLY A 1 227 ? 15.700 7.976 -25.118 1.00 74.44 227 GLY A C 1
ATOM 1702 O O . GLY A 1 227 ? 16.103 9.113 -25.379 1.00 74.44 227 GLY A O 1
ATOM 1703 N N . MET A 1 228 ? 14.835 7.762 -24.117 1.00 79.12 228 MET A N 1
ATOM 1704 C CA . MET A 1 228 ? 14.455 8.824 -23.186 1.00 79.12 228 MET A CA 1
ATOM 1705 C C . MET A 1 228 ? 15.652 9.242 -22.326 1.00 79.12 228 MET A C 1
ATOM 1707 O O . MET A 1 228 ? 16.432 8.410 -21.861 1.00 79.12 228 MET A O 1
ATOM 1711 N N . SER A 1 229 ? 15.776 10.548 -22.071 1.00 82.62 229 SER A N 1
ATOM 1712 C CA . SER A 1 229 ? 16.867 11.054 -21.248 1.00 82.62 229 SER A CA 1
ATOM 1713 C C . SER A 1 229 ? 16.820 10.475 -19.821 1.00 82.62 229 SER A C 1
ATOM 1715 O O . SER A 1 229 ? 15.730 10.280 -19.271 1.00 82.62 229 SER A O 1
ATOM 1717 N N . PRO A 1 230 ? 17.994 10.272 -19.192 1.00 78.38 230 PRO A N 1
ATOM 1718 C CA . PRO A 1 230 ? 18.154 9.764 -17.830 1.00 78.38 230 PRO A CA 1
ATOM 1719 C C . PRO A 1 230 ? 17.145 10.295 -16.814 1.00 78.38 230 PRO A C 1
ATOM 1721 O O . PRO A 1 230 ? 16.474 9.545 -16.110 1.00 78.38 230 PRO A O 1
ATOM 1724 N N . PHE A 1 231 ? 17.019 11.619 -16.792 1.00 81.31 231 PHE A N 1
ATOM 1725 C CA . PHE A 1 231 ? 16.204 12.346 -15.838 1.00 81.31 231 PHE A CA 1
ATOM 1726 C C . PHE A 1 231 ? 14.707 12.204 -16.113 1.00 81.31 231 PHE A C 1
ATOM 1728 O O . PHE A 1 231 ? 13.921 12.094 -15.178 1.00 81.31 231 PHE A O 1
ATOM 1735 N N . LYS A 1 232 ? 14.298 12.153 -17.387 1.00 75.62 232 LYS A N 1
ATOM 1736 C CA . LYS A 1 232 ? 12.890 11.948 -17.742 1.00 75.62 232 LYS A CA 1
ATOM 1737 C C . LYS A 1 232 ? 12.445 10.528 -17.392 1.00 75.62 232 LYS A C 1
ATOM 1739 O O . LYS A 1 232 ? 11.403 10.374 -16.770 1.00 75.62 232 LYS A O 1
ATOM 1744 N N . ALA A 1 233 ? 13.249 9.518 -17.723 1.00 79.88 233 ALA A N 1
ATOM 1745 C CA . ALA A 1 233 ? 12.959 8.123 -17.385 1.00 79.88 233 ALA A CA 1
ATOM 1746 C C . ALA A 1 233 ? 12.854 7.911 -15.865 1.00 79.88 233 ALA A C 1
ATOM 1748 O O . ALA A 1 233 ? 11.930 7.258 -15.387 1.00 79.88 233 ALA A O 1
ATOM 1749 N N . PHE A 1 234 ? 13.757 8.538 -15.109 1.00 83.44 234 PHE A N 1
ATOM 1750 C CA . PHE A 1 234 ? 13.705 8.580 -13.652 1.00 83.44 234 PHE A CA 1
ATOM 1751 C C . PHE A 1 234 ? 12.410 9.223 -13.126 1.00 83.44 234 PHE A C 1
ATOM 1753 O O . PHE A 1 234 ? 11.726 8.623 -12.303 1.00 83.44 234 PHE A O 1
ATOM 1760 N N . MET A 1 235 ? 12.035 10.405 -13.633 1.00 80.44 235 MET A N 1
ATOM 1761 C CA . MET A 1 235 ? 10.801 11.096 -13.230 1.00 80.44 235 MET A CA 1
ATOM 1762 C C . MET A 1 235 ? 9.542 10.271 -13.490 1.00 80.44 235 MET A C 1
ATOM 1764 O O . MET A 1 235 ? 8.656 10.243 -12.644 1.00 80.44 235 MET A O 1
ATOM 1768 N N . TRP A 1 236 ? 9.469 9.560 -14.613 1.00 76.69 236 TRP A N 1
ATOM 1769 C CA . TRP A 1 236 ? 8.350 8.658 -14.888 1.00 76.69 236 TRP A CA 1
ATOM 1770 C C . TRP A 1 236 ? 8.271 7.486 -13.903 1.00 76.69 236 TRP A C 1
ATOM 1772 O O . TRP A 1 236 ? 7.172 7.161 -13.466 1.00 76.69 236 TRP A O 1
ATOM 1782 N N . GLY A 1 237 ? 9.411 6.915 -13.496 1.00 78.69 237 GLY A N 1
ATOM 1783 C CA . GLY A 1 237 ? 9.456 5.901 -12.434 1.00 78.69 237 GLY A CA 1
ATOM 1784 C C . GLY A 1 237 ? 9.050 6.439 -11.057 1.00 78.69 237 GLY A C 1
ATOM 1785 O O . GLY A 1 237 ? 8.475 5.717 -10.252 1.00 78.69 237 GLY A O 1
ATOM 1786 N N . GLN A 1 238 ? 9.282 7.728 -10.783 1.00 79.94 238 GLN A N 1
ATOM 1787 C CA . GLN A 1 238 ? 8.770 8.364 -9.562 1.00 79.94 238 GLN A CA 1
ATOM 1788 C C . GLN A 1 238 ? 7.264 8.596 -9.623 1.00 79.94 238 GLN A C 1
ATOM 1790 O O . GLN A 1 238 ? 6.557 8.330 -8.655 1.00 79.94 238 GLN A O 1
ATOM 1795 N N . LEU A 1 239 ? 6.767 9.085 -10.761 1.00 77.19 239 LEU A N 1
ATOM 1796 C CA . LEU A 1 239 ? 5.353 9.404 -10.941 1.00 77.19 239 LEU A CA 1
ATOM 1797 C C . LEU A 1 239 ? 4.454 8.169 -10.803 1.00 77.19 239 LEU A C 1
ATOM 1799 O O . LEU A 1 239 ? 3.358 8.304 -10.264 1.00 77.19 239 LEU A O 1
ATOM 1803 N N . SER A 1 240 ? 4.915 6.982 -11.214 1.00 75.31 240 SER A N 1
ATOM 1804 C CA . SER A 1 240 ? 4.162 5.736 -11.010 1.00 75.31 240 SER A CA 1
ATOM 1805 C C . SER A 1 240 ? 4.033 5.341 -9.535 1.00 75.31 240 SER A C 1
ATOM 1807 O O . SER A 1 240 ? 3.005 4.795 -9.154 1.00 75.31 240 SER A O 1
ATOM 1809 N N . GLY A 1 241 ? 5.017 5.664 -8.687 1.00 73.56 241 GLY A N 1
ATOM 1810 C CA . GLY A 1 241 ? 5.006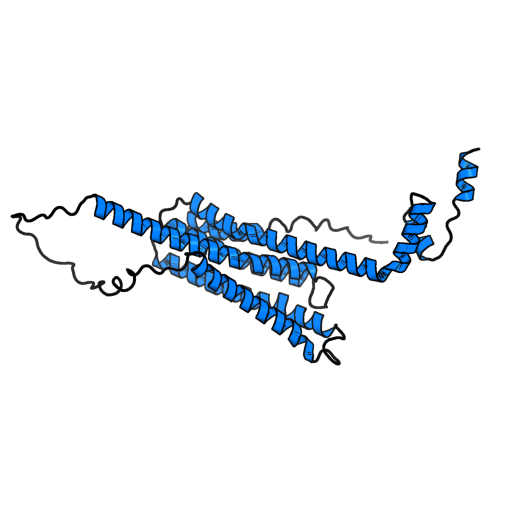 5.319 -7.256 1.00 73.56 241 GLY A CA 1
ATOM 1811 C C . GLY A 1 241 ? 4.181 6.263 -6.366 1.00 73.56 241 GLY A C 1
ATOM 1812 O O . GLY A 1 241 ? 3.853 5.927 -5.232 1.00 73.56 241 GLY A O 1
ATOM 1813 N N . VAL A 1 242 ? 3.785 7.445 -6.857 1.00 79.50 242 VAL A N 1
ATOM 1814 C CA . VAL A 1 242 ? 3.045 8.453 -6.059 1.00 79.50 242 VAL A CA 1
ATOM 1815 C C . VAL A 1 242 ? 1.655 7.970 -5.619 1.00 79.50 242 VAL A C 1
ATOM 1817 O O . VAL A 1 242 ? 1.100 8.467 -4.638 1.00 79.50 242 VAL A O 1
ATOM 1820 N N . VAL A 1 243 ? 1.073 6.991 -6.309 1.00 74.38 243 VAL A N 1
ATOM 1821 C CA . VAL A 1 243 ? -0.267 6.468 -5.989 1.00 74.38 243 VAL A CA 1
ATOM 1822 C C . VAL A 1 243 ? -0.310 5.639 -4.703 1.00 74.38 243 VAL A C 1
ATOM 1824 O O . VAL A 1 243 ? -1.357 5.566 -4.055 1.00 74.38 243 VAL A O 1
ATOM 1827 N N . GLU A 1 244 ? 0.820 5.069 -4.293 1.00 71.81 244 GLU A N 1
ATOM 1828 C CA . GLU A 1 244 ? 0.947 4.242 -3.095 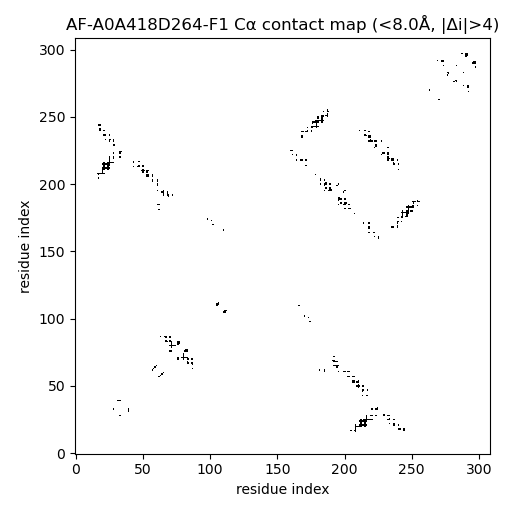1.00 71.81 244 GLU A CA 1
ATOM 1829 C C . GLU A 1 244 ? 0.669 5.026 -1.793 1.00 71.81 244 GLU A C 1
ATOM 1831 O O . GLU A 1 244 ? -0.246 4.640 -1.050 1.00 71.81 244 GLU A O 1
ATOM 1836 N N . PRO A 1 245 ? 1.331 6.172 -1.501 1.00 78.19 245 PRO A N 1
ATOM 1837 C CA . PRO A 1 245 ? 1.027 6.951 -0.300 1.00 78.19 245 PRO A CA 1
ATOM 1838 C C . PRO A 1 245 ? -0.412 7.479 -0.292 1.00 78.19 245 PRO A C 1
ATOM 1840 O O . PRO A 1 245 ? -1.019 7.590 0.774 1.00 78.19 245 PRO A O 1
ATOM 1843 N N . ILE A 1 246 ? -0.998 7.757 -1.461 1.00 78.94 246 ILE A N 1
ATOM 1844 C CA . ILE A 1 246 ? -2.398 8.192 -1.572 1.00 78.94 246 ILE A CA 1
ATOM 1845 C C . ILE A 1 246 ? -3.343 7.063 -1.133 1.00 78.94 246 ILE A C 1
ATOM 1847 O O . ILE A 1 246 ? -4.238 7.284 -0.309 1.00 78.94 246 ILE A O 1
ATOM 1851 N N . GLY A 1 247 ? -3.135 5.846 -1.649 1.00 73.25 247 GLY A N 1
ATOM 1852 C CA . GLY A 1 247 ? -3.912 4.664 -1.270 1.00 73.25 247 GLY A CA 1
ATOM 1853 C C . GLY A 1 247 ? -3.804 4.347 0.224 1.00 73.25 247 GLY A C 1
ATOM 1854 O O . GLY A 1 247 ? -4.825 4.105 0.882 1.00 73.25 247 GLY A O 1
ATOM 1855 N N . GLY A 1 248 ? -2.587 4.430 0.770 1.00 73.00 248 GLY A N 1
ATOM 1856 C CA . GLY A 1 248 ? -2.304 4.185 2.184 1.00 73.00 248 GLY A CA 1
ATOM 1857 C C . GLY A 1 248 ? -2.961 5.191 3.117 1.00 73.00 248 GLY A C 1
ATOM 1858 O O . GLY A 1 248 ? -3.672 4.788 4.041 1.00 73.00 248 GLY A O 1
ATOM 1859 N N . VAL A 1 249 ? -2.812 6.491 2.846 1.00 83.25 249 VAL A N 1
ATOM 1860 C CA . VAL A 1 249 ? -3.445 7.549 3.650 1.00 83.25 249 VAL A CA 1
ATOM 1861 C C . VAL A 1 249 ? -4.963 7.403 3.632 1.00 83.25 249 VAL A C 1
ATOM 1863 O O . VAL A 1 249 ? -5.589 7.434 4.691 1.00 83.25 249 VAL A O 1
ATOM 1866 N N . ARG A 1 250 ? -5.568 7.164 2.460 1.00 80.00 250 ARG A N 1
ATOM 1867 C CA . ARG A 1 250 ? -7.022 6.992 2.352 1.00 80.00 250 ARG A CA 1
ATOM 1868 C C . ARG A 1 250 ? -7.524 5.842 3.224 1.00 80.00 250 ARG A C 1
ATOM 1870 O O . ARG A 1 250 ? -8.459 6.025 4.001 1.00 80.00 250 ARG A O 1
ATOM 1877 N N . LYS A 1 251 ? -6.902 4.662 3.123 1.00 80.81 251 LYS A N 1
ATOM 1878 C CA . LYS A 1 251 ? -7.314 3.488 3.909 1.00 80.81 251 LYS A CA 1
ATOM 1879 C C . LYS A 1 251 ? -7.054 3.654 5.401 1.00 80.81 251 LYS A C 1
ATOM 1881 O O . LYS A 1 251 ? -7.888 3.227 6.198 1.00 80.81 251 LYS A O 1
ATOM 1886 N N . LEU A 1 252 ? -5.962 4.314 5.778 1.00 82.81 252 LEU A N 1
ATOM 1887 C CA . LEU A 1 252 ? -5.675 4.645 7.169 1.00 82.81 252 LEU A CA 1
ATOM 1888 C C . LEU A 1 252 ? -6.732 5.593 7.754 1.00 82.81 252 LEU A C 1
ATOM 1890 O O . LEU A 1 252 ? -7.222 5.358 8.862 1.00 82.81 252 LEU A O 1
ATOM 1894 N N . CYS A 1 253 ? -7.116 6.637 7.014 1.00 84.88 253 CYS A N 1
ATOM 1895 C CA . CYS A 1 253 ? -8.175 7.564 7.413 1.00 84.88 253 CYS A CA 1
ATOM 1896 C C . CYS A 1 253 ? -9.524 6.849 7.547 1.00 84.88 253 CYS A C 1
ATOM 1898 O O . CYS A 1 253 ? -10.181 6.998 8.577 1.00 84.88 253 CYS A O 1
ATOM 1900 N N . ASP A 1 254 ? -9.902 6.021 6.567 1.00 80.31 254 ASP A N 1
ATOM 1901 C CA . ASP A 1 254 ? -11.138 5.229 6.604 1.00 80.31 254 ASP A CA 1
ATOM 1902 C C . ASP A 1 254 ? -11.180 4.309 7.838 1.00 80.31 254 ASP A C 1
ATOM 1904 O O . ASP A 1 254 ? -12.194 4.232 8.540 1.00 80.31 254 ASP A O 1
ATOM 1908 N N . ALA A 1 255 ? -10.073 3.617 8.129 1.00 75.19 255 ALA A N 1
ATOM 1909 C CA . ALA A 1 255 ? -9.959 2.737 9.289 1.00 75.19 255 ALA A CA 1
ATOM 1910 C C . ALA A 1 255 ? -10.036 3.518 10.612 1.00 75.19 255 ALA A C 1
ATOM 1912 O O . ALA A 1 255 ? -10.785 3.144 11.518 1.00 75.19 255 ALA A O 1
ATOM 1913 N N . SER A 1 256 ? -9.324 4.644 10.702 1.00 80.81 256 SER A N 1
ATOM 1914 C CA . SER A 1 256 ? -9.316 5.516 11.883 1.00 80.81 256 SER A CA 1
ATOM 1915 C C . SER A 1 256 ? -10.696 6.115 12.156 1.00 80.81 256 SER A C 1
ATOM 1917 O O . SER A 1 256 ? -11.153 6.141 13.300 1.00 80.81 256 SER A O 1
ATOM 1919 N N . TYR A 1 257 ? -11.400 6.533 11.103 1.00 83.75 257 TYR A N 1
ATOM 1920 C CA . TYR A 1 257 ? -12.756 7.062 11.192 1.00 83.75 257 TYR A CA 1
ATOM 1921 C C . TYR A 1 257 ? -13.748 6.006 11.689 1.00 83.75 257 TYR A C 1
ATOM 1923 O O . TYR A 1 257 ? -14.499 6.257 12.634 1.00 83.75 257 TYR A O 1
ATOM 1931 N N . LYS A 1 258 ? -13.722 4.793 11.114 1.00 80.31 258 LYS A N 1
ATOM 1932 C CA . LYS A 1 258 ? -14.571 3.679 11.571 1.00 80.31 258 LYS A CA 1
ATOM 1933 C C . LYS A 1 258 ? -14.305 3.329 13.034 1.00 80.31 258 LYS A C 1
ATOM 1935 O O . LYS A 1 258 ? -15.252 3.109 13.791 1.00 80.31 258 LYS A O 1
ATOM 1940 N N . ARG A 1 259 ? -13.037 3.346 13.456 1.00 78.19 259 ARG A N 1
ATOM 1941 C CA . ARG A 1 259 ? -12.649 3.141 14.857 1.00 78.19 259 ARG A CA 1
ATOM 1942 C C . ARG A 1 259 ? -13.258 4.208 15.763 1.00 78.19 259 ARG A C 1
ATOM 1944 O O . ARG A 1 259 ? -13.937 3.850 16.725 1.00 78.19 259 ARG A O 1
ATOM 1951 N N . ALA A 1 260 ? -13.079 5.488 15.439 1.00 83.69 260 ALA A N 1
ATOM 1952 C CA . ALA A 1 260 ? -13.648 6.593 16.209 1.00 83.69 260 ALA A CA 1
ATOM 1953 C C . ALA A 1 260 ? -15.180 6.493 16.298 1.00 83.69 260 ALA A C 1
ATOM 1955 O O . ALA A 1 260 ? -15.740 6.551 17.391 1.00 83.69 260 ALA A O 1
ATOM 1956 N N . SER A 1 261 ? -15.851 6.238 15.171 1.00 84.56 261 SER A N 1
ATOM 1957 C CA . SER A 1 261 ? -17.304 6.049 15.114 1.00 84.56 261 SER A CA 1
ATOM 1958 C C . SER A 1 261 ? -17.773 4.903 16.019 1.00 84.56 261 SER A C 1
ATOM 1960 O O . SER A 1 261 ? -18.715 5.071 16.791 1.00 84.56 261 SER A O 1
ATOM 1962 N N . SER A 1 262 ? -17.076 3.761 16.013 1.00 82.25 262 SER A N 1
ATOM 1963 C CA . SER A 1 262 ? -17.429 2.618 16.864 1.00 82.25 262 SER A CA 1
ATOM 1964 C C . SER A 1 262 ? -17.313 2.919 18.364 1.00 82.25 262 SER A C 1
ATOM 1966 O O . SER A 1 262 ? -18.155 2.478 19.145 1.00 82.25 262 SER A O 1
ATOM 1968 N N . ILE A 1 263 ? -16.305 3.701 18.772 1.00 84.75 263 ILE A N 1
ATOM 1969 C CA . ILE A 1 263 ? -16.105 4.117 20.167 1.00 84.75 263 ILE A CA 1
ATOM 1970 C C . ILE A 1 263 ? -17.231 5.063 20.595 1.00 84.75 263 ILE A C 1
ATOM 1972 O O . ILE A 1 263 ? -17.796 4.895 21.674 1.00 84.75 263 ILE A O 1
ATOM 1976 N N . LEU A 1 264 ? -17.601 6.014 19.732 1.00 84.31 264 LEU A N 1
ATOM 1977 C CA . LEU A 1 264 ? -18.705 6.941 19.992 1.00 84.31 264 LEU A CA 1
ATOM 1978 C C . LEU A 1 264 ? -20.049 6.212 20.102 1.00 84.31 264 LEU A C 1
ATOM 1980 O O . LEU A 1 264 ? -20.837 6.521 20.989 1.00 84.31 264 LEU A O 1
ATOM 1984 N N . MET A 1 265 ? -20.297 5.217 19.247 1.00 85.56 265 MET A N 1
ATOM 1985 C CA . MET A 1 265 ? -21.528 4.422 19.293 1.00 85.56 265 MET A CA 1
ATOM 1986 C C . MET A 1 265 ? -21.618 3.559 20.557 1.00 85.56 265 MET A C 1
ATOM 1988 O O . MET A 1 265 ? -22.697 3.450 21.135 1.00 85.56 265 MET A O 1
ATOM 1992 N N . LYS A 1 266 ? -20.499 2.981 21.020 1.00 86.19 266 LYS A N 1
ATOM 1993 C CA . LYS A 1 266 ? -20.450 2.225 22.286 1.00 86.19 266 LYS A CA 1
ATOM 1994 C C . LYS A 1 266 ? -20.701 3.116 23.505 1.00 86.19 266 LYS A C 1
ATOM 1996 O O . LYS A 1 266 ? -21.392 2.692 24.422 1.00 86.19 266 LYS A O 1
ATOM 2001 N N . ASN A 1 267 ? -20.203 4.352 23.480 1.00 89.38 267 ASN A N 1
ATOM 2002 C CA . ASN A 1 267 ? -20.337 5.322 24.572 1.00 89.38 267 ASN A CA 1
ATOM 2003 C C . ASN A 1 267 ? -21.460 6.345 24.324 1.00 89.38 267 ASN A C 1
ATOM 2005 O O . ASN A 1 267 ? -21.393 7.475 24.804 1.00 89.38 267 ASN A O 1
ATOM 2009 N N . ARG A 1 268 ? -22.496 5.987 23.554 1.00 88.81 268 ARG A N 1
ATOM 2010 C CA . ARG A 1 268 ? -23.547 6.932 23.142 1.00 88.81 268 ARG A CA 1
ATOM 2011 C C . ARG A 1 268 ? -24.282 7.571 24.326 1.00 88.81 268 ARG A C 1
ATOM 2013 O O . ARG A 1 268 ? -24.543 8.768 24.290 1.00 88.81 268 ARG A O 1
ATOM 2020 N N . ALA A 1 269 ? -24.588 6.796 25.368 1.00 85.75 269 ALA A N 1
ATOM 2021 C CA . ALA A 1 269 ? -25.286 7.287 26.562 1.00 85.75 269 ALA A CA 1
ATOM 2022 C C . ALA A 1 269 ? -24.458 8.334 27.333 1.00 85.75 269 ALA A C 1
ATOM 2024 O O . ALA A 1 269 ? -24.969 9.382 27.739 1.00 85.75 269 ALA A O 1
ATOM 2025 N N . ASP A 1 270 ? -23.160 8.078 27.464 1.00 86.94 270 ASP A N 1
ATOM 2026 C CA . ASP A 1 270 ? -22.193 8.997 28.063 1.00 86.94 270 ASP A CA 1
ATOM 2027 C C . ASP A 1 270 ? -22.077 10.281 27.235 1.00 86.94 270 ASP A C 1
ATOM 2029 O O . ASP A 1 270 ? -22.105 11.389 27.774 1.00 86.94 270 ASP A O 1
ATOM 2033 N N . LEU A 1 271 ? -22.038 10.143 25.906 1.00 86.56 271 LEU A N 1
ATOM 2034 C CA . LEU A 1 271 ? -21.994 11.266 24.974 1.00 86.56 271 LEU A CA 1
ATOM 2035 C C . LEU A 1 271 ? -23.245 12.149 25.060 1.00 86.56 271 LEU A C 1
ATOM 2037 O O . LEU A 1 271 ? -23.127 13.370 25.045 1.00 86.56 271 LEU A O 1
ATOM 2041 N N . GLU A 1 272 ? -24.436 11.557 25.173 1.00 88.69 272 GLU A N 1
ATOM 2042 C CA . GLU A 1 272 ? -25.691 12.299 25.351 1.00 88.69 272 GLU A CA 1
ATOM 2043 C C . GLU A 1 272 ? -25.711 13.068 26.678 1.00 88.69 272 GLU A C 1
ATOM 2045 O O . GLU A 1 272 ? -26.211 14.194 26.743 1.00 88.69 272 GLU A O 1
ATOM 2050 N N . THR A 1 273 ? -25.133 12.488 27.729 1.00 86.25 273 THR A N 1
ATOM 2051 C CA . THR A 1 273 ? -25.019 13.126 29.046 1.00 86.25 273 THR A CA 1
ATOM 2052 C C . THR A 1 273 ? -24.052 14.311 29.000 1.00 86.25 273 THR A C 1
ATOM 2054 O O . THR A 1 273 ? -24.384 15.399 29.474 1.00 86.25 273 THR A O 1
ATOM 2057 N N . LEU A 1 274 ? -22.904 14.149 28.338 1.00 87.56 274 LEU A N 1
ATOM 2058 C CA . LEU A 1 274 ? -21.949 15.233 28.108 1.00 87.56 274 LEU A CA 1
ATOM 2059 C C . LEU A 1 274 ? -22.506 16.319 27.179 1.00 87.56 274 LEU A C 1
ATOM 2061 O O . LEU A 1 274 ? -22.287 17.498 27.436 1.00 87.56 274 LEU A O 1
ATOM 2065 N N . ALA A 1 275 ? -23.261 15.956 26.139 1.00 87.00 275 ALA A N 1
ATOM 2066 C CA . ALA A 1 275 ? -23.888 16.913 25.230 1.00 87.00 275 ALA A CA 1
ATOM 2067 C C . ALA A 1 275 ? -24.938 17.777 25.945 1.00 87.00 275 ALA A C 1
ATOM 2069 O O . ALA A 1 275 ? -24.966 18.992 25.752 1.00 87.00 275 ALA A O 1
ATOM 2070 N N . LYS A 1 276 ? -25.761 17.177 26.819 1.00 88.19 276 LYS A N 1
ATOM 2071 C CA . LYS A 1 276 ? -26.704 17.919 27.675 1.00 88.19 276 LYS A CA 1
ATOM 2072 C C . LYS A 1 276 ? -25.972 18.860 28.630 1.00 88.19 276 LYS A C 1
ATOM 2074 O O . LYS A 1 276 ? -26.356 20.019 28.742 1.00 88.19 276 LYS A O 1
ATOM 2079 N N . ALA A 1 277 ? -24.896 18.392 29.260 1.00 82.81 277 ALA A N 1
ATOM 2080 C CA . ALA A 1 277 ? -24.088 19.224 30.145 1.00 82.81 277 ALA A CA 1
ATOM 2081 C C . ALA A 1 277 ? -23.373 20.366 29.396 1.00 82.81 277 ALA A C 1
ATOM 2083 O O . ALA A 1 277 ? -23.299 21.475 29.914 1.00 82.81 277 ALA A O 1
ATOM 2084 N N . LEU A 1 278 ? -22.893 20.143 28.169 1.00 85.62 278 LEU A N 1
ATOM 2085 C CA . LEU A 1 278 ? -22.306 21.198 27.333 1.00 85.62 278 LEU A CA 1
ATOM 2086 C C . LEU A 1 278 ? -23.338 22.242 26.907 1.00 85.62 278 LEU A C 1
ATOM 2088 O O . LEU A 1 278 ? -23.014 23.422 26.880 1.00 85.62 278 LEU A O 1
ATOM 2092 N N . LEU A 1 279 ? -24.574 21.834 26.609 1.00 87.69 279 LEU A N 1
ATOM 2093 C CA . LEU A 1 279 ? -25.663 22.773 26.323 1.00 87.69 279 LEU A CA 1
ATOM 2094 C C . LEU A 1 279 ? -26.062 23.602 27.551 1.00 87.69 279 LEU A C 1
ATOM 2096 O O . LEU A 1 279 ? -26.458 24.751 27.398 1.00 87.69 279 LEU A O 1
ATOM 2100 N N . GLU A 1 280 ? -25.974 23.032 28.755 1.00 84.38 280 GLU A N 1
ATOM 2101 C CA . GLU A 1 280 ? -26.350 23.714 30.000 1.00 84.38 280 GLU A CA 1
ATOM 2102 C C . GLU A 1 280 ? -25.238 24.631 30.542 1.00 84.38 280 GLU A C 1
ATOM 2104 O O . GLU A 1 280 ? -25.527 25.710 31.056 1.00 84.38 280 GLU A O 1
ATOM 2109 N N . TYR A 1 281 ? -23.970 24.216 30.435 1.00 82.50 281 TYR A N 1
ATOM 2110 C CA . TYR A 1 281 ? -22.828 24.893 31.067 1.00 82.50 281 TYR A CA 1
ATOM 2111 C C . TYR A 1 281 ? -21.849 25.553 30.080 1.00 82.50 281 TYR A C 1
ATOM 2113 O O . TYR A 1 281 ? -20.888 26.176 30.540 1.00 82.50 281 TYR A O 1
ATOM 2121 N N . GLU A 1 282 ? -22.073 25.419 28.765 1.00 80.75 282 GLU A N 1
ATOM 2122 C CA . GLU A 1 282 ? -21.287 25.925 27.613 1.00 80.75 282 GLU A CA 1
ATOM 2123 C C . GLU A 1 282 ? -19.828 25.436 27.517 1.00 80.75 282 GLU A C 1
ATOM 2125 O O . GLU A 1 282 ? -19.291 25.257 26.425 1.00 80.75 282 GLU A O 1
ATOM 2130 N N . THR A 1 283 ? -19.170 25.184 28.647 1.00 83.94 283 THR A N 1
ATOM 2131 C CA . THR A 1 283 ? -17.779 24.741 28.758 1.00 83.94 283 THR A CA 1
ATOM 2132 C C . THR A 1 283 ? -17.636 23.738 29.896 1.00 83.94 283 THR A C 1
ATOM 2134 O O . THR A 1 283 ? -18.156 23.943 30.995 1.00 83.94 283 THR A O 1
ATOM 2137 N N . LEU A 1 284 ? -16.885 22.664 29.657 1.00 83.12 284 LEU A N 1
ATOM 2138 C CA . LEU A 1 284 ? -16.576 21.637 30.652 1.00 83.12 284 LEU A CA 1
ATOM 2139 C C . LEU A 1 284 ? -15.063 21.435 30.732 1.00 83.12 284 LEU A C 1
ATOM 2141 O O . LEU A 1 284 ? -14.395 21.286 29.709 1.00 83.12 284 LEU A O 1
ATOM 2145 N N . SER A 1 285 ? -14.525 21.402 31.947 1.00 86.88 285 SER A N 1
ATOM 2146 C CA . SER A 1 285 ? -13.142 20.998 32.208 1.00 86.88 285 SER A CA 1
ATOM 2147 C C . SER A 1 285 ? -12.992 19.471 32.235 1.00 86.88 285 SER A C 1
ATOM 2149 O O . SER A 1 285 ? -13.963 18.733 32.403 1.00 86.88 285 SER A O 1
ATOM 2151 N N . GLY A 1 286 ? -11.759 18.970 32.107 1.00 82.69 286 GLY A N 1
ATOM 2152 C CA . GLY A 1 286 ? -11.482 17.526 32.123 1.00 82.69 286 GLY A CA 1
ATOM 2153 C C . GLY A 1 286 ? -11.923 16.814 33.413 1.00 82.69 286 GLY A C 1
ATOM 2154 O O . GLY A 1 286 ? -12.424 15.688 33.349 1.00 82.69 286 GLY A O 1
ATOM 2155 N N . GLN A 1 287 ? -11.800 17.471 34.577 1.00 82.88 287 GLN A N 1
ATOM 2156 C CA . GLN A 1 287 ? -12.338 16.953 35.842 1.00 82.88 287 GLN A CA 1
ATOM 2157 C C . GLN A 1 287 ? -13.870 16.882 35.813 1.00 82.88 287 GLN A C 1
ATOM 2159 O O . GLN A 1 287 ? -14.432 15.837 36.126 1.00 82.88 287 GLN A O 1
ATOM 2164 N N . GLU A 1 288 ? -14.540 17.948 35.370 1.00 82.06 288 GLU A N 1
ATOM 2165 C CA . GLU A 1 288 ? -16.007 18.011 35.316 1.00 82.06 288 GLU A CA 1
ATOM 2166 C C . GLU A 1 288 ? -16.599 16.969 34.352 1.00 82.06 288 GLU A C 1
ATOM 2168 O O . GLU A 1 288 ? -17.612 16.352 34.668 1.00 82.06 288 GLU A O 1
ATOM 2173 N N . ILE A 1 289 ? -15.941 16.708 33.215 1.00 85.31 289 ILE A N 1
ATOM 2174 C CA . ILE A 1 289 ? -16.301 15.615 32.294 1.00 85.31 289 ILE A CA 1
ATOM 2175 C C . ILE A 1 289 ? -16.249 14.269 33.023 1.00 85.31 289 ILE A C 1
ATOM 2177 O O . ILE A 1 289 ? -17.176 13.469 32.925 1.00 85.31 289 ILE A O 1
ATOM 2181 N N . THR A 1 290 ? -15.179 14.024 33.782 1.00 84.62 290 THR A N 1
ATOM 2182 C CA . THR A 1 290 ? -14.994 12.766 34.520 1.00 84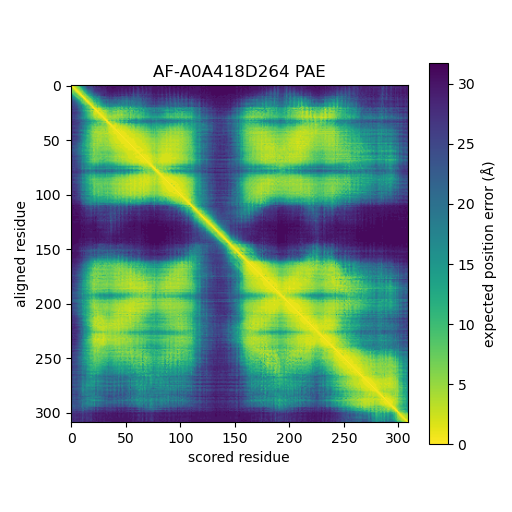.62 290 THR A CA 1
ATOM 2183 C C . THR A 1 290 ? -16.047 12.598 35.619 1.00 84.62 290 THR A C 1
ATOM 2185 O O . THR A 1 290 ? -16.556 11.496 35.822 1.00 84.62 290 THR A O 1
ATOM 2188 N N . ASP A 1 291 ? -16.403 13.683 36.302 1.00 84.56 291 ASP A N 1
ATOM 2189 C CA . ASP A 1 291 ? -17.415 13.692 37.358 1.00 84.56 291 ASP A CA 1
ATOM 2190 C C . ASP A 1 291 ? -18.828 13.460 36.798 1.00 84.56 291 ASP A C 1
ATOM 2192 O O . ASP A 1 291 ? -19.574 12.644 37.346 1.00 84.56 291 ASP A O 1
ATOM 2196 N N . ILE A 1 292 ? -19.171 14.072 35.657 1.00 83.12 292 ILE A N 1
ATOM 2197 C CA . ILE A 1 292 ? -20.433 13.815 34.944 1.00 83.12 292 ILE A CA 1
ATOM 2198 C C . ILE A 1 292 ? -20.531 12.347 34.514 1.00 83.12 292 ILE A C 1
ATOM 2200 O O . ILE A 1 292 ? -21.564 11.714 34.730 1.00 83.12 292 ILE A O 1
ATOM 2204 N N . LEU A 1 293 ? -19.456 11.789 33.945 1.00 83.94 293 LEU A N 1
ATOM 2205 C CA . LEU A 1 293 ? -19.404 10.382 33.528 1.00 83.94 293 LEU A CA 1
ATOM 2206 C C . LEU A 1 293 ? -19.544 9.409 34.713 1.00 83.94 293 LEU A C 1
ATOM 2208 O O . LEU A 1 293 ? -19.998 8.283 34.541 1.00 83.94 293 LEU A O 1
ATOM 2212 N N . ARG A 1 294 ? -19.202 9.843 35.933 1.00 85.38 294 ARG A N 1
ATOM 2213 C CA . ARG A 1 294 ? -19.420 9.093 37.185 1.00 85.38 294 ARG A CA 1
ATOM 2214 C C . ARG A 1 294 ? -20.806 9.318 37.804 1.00 85.38 294 ARG A C 1
ATOM 2216 O O . ARG A 1 294 ? -21.088 8.766 38.866 1.00 85.38 294 ARG A O 1
ATOM 2223 N N . GLY A 1 295 ? -21.666 10.115 37.170 1.00 78.81 295 GLY A N 1
ATOM 2224 C CA . GLY A 1 295 ? -23.015 10.431 37.649 1.00 78.81 295 GLY A CA 1
ATOM 2225 C C . GLY A 1 295 ? -23.075 11.535 38.711 1.00 78.81 295 GLY A C 1
ATOM 2226 O O . GLY A 1 295 ? -24.112 11.712 39.355 1.00 78.81 295 GLY A O 1
ATOM 2227 N N . VAL A 1 296 ? -21.993 12.290 38.916 1.00 79.88 296 VAL A N 1
ATOM 2228 C CA . VAL A 1 296 ? -21.954 13.412 39.861 1.00 79.88 296 VAL A CA 1
ATOM 2229 C C . VAL A 1 296 ? -22.574 14.648 39.205 1.00 79.88 296 VAL A C 1
ATOM 2231 O O . VAL A 1 296 ? -22.174 15.064 38.119 1.00 79.88 296 VAL A O 1
ATOM 2234 N N . LYS A 1 297 ? -23.564 15.265 39.864 1.00 73.06 297 LYS A N 1
ATOM 2235 C CA . LYS A 1 297 ? -24.174 16.513 39.378 1.00 73.06 297 LYS A CA 1
ATOM 2236 C C . LYS A 1 297 ? -23.223 17.691 39.576 1.00 73.06 297 LYS A C 1
ATOM 2238 O O . LYS A 1 297 ? -22.834 17.988 40.707 1.00 73.06 297 LYS A O 1
ATOM 2243 N N . LEU A 1 298 ? -22.927 18.404 38.493 1.00 69.44 298 LEU A N 1
ATOM 2244 C CA . LEU A 1 298 ? -22.209 19.674 38.550 1.00 69.44 298 LEU A CA 1
ATOM 2245 C C . LEU A 1 298 ? -23.062 20.740 39.230 1.00 69.44 298 LEU A C 1
ATOM 2247 O O . LEU A 1 298 ? -24.262 20.846 38.991 1.00 69.44 298 LEU A O 1
ATOM 2251 N N . ASN A 1 299 ? -22.441 21.535 40.097 1.00 66.88 299 ASN A N 1
ATOM 2252 C CA . ASN A 1 299 ? -23.144 22.558 40.859 1.00 66.88 299 ASN A CA 1
ATOM 2253 C C . ASN A 1 299 ? -22.414 23.906 40.760 1.00 66.88 299 ASN A C 1
ATOM 2255 O O . ASN A 1 299 ? -21.874 24.413 41.742 1.00 66.88 299 ASN A O 1
ATOM 2259 N N . ARG A 1 300 ? -22.417 24.506 39.560 1.00 65.81 300 ARG A N 1
ATOM 2260 C CA . ARG A 1 300 ? -21.828 25.842 39.302 1.00 65.81 300 ARG A CA 1
ATOM 2261 C C . ARG A 1 300 ? -22.636 27.009 39.887 1.00 65.81 300 ARG A C 1
ATOM 2263 O O . ARG A 1 300 ? -22.175 28.149 39.898 1.00 65.81 300 ARG A O 1
ATOM 2270 N N . SER A 1 301 ? -23.814 26.737 40.454 1.00 57.44 301 SER A N 1
ATOM 2271 C CA . SER A 1 301 ? -24.689 27.745 41.074 1.00 57.44 301 SER A CA 1
ATOM 2272 C C . SER A 1 301 ? -24.035 28.518 42.237 1.00 57.44 301 SER A C 1
ATOM 2274 O O . SER A 1 301 ? -24.443 29.644 42.535 1.00 57.44 301 SER A O 1
ATOM 2276 N N . LYS A 1 302 ? -23.000 27.955 42.881 1.00 51.78 302 LYS A N 1
ATOM 2277 C CA . LYS A 1 302 ? -22.257 28.602 43.977 1.00 51.78 302 LYS A CA 1
ATOM 2278 C C . LYS A 1 302 ? -21.143 29.545 43.506 1.00 51.78 302 LYS A C 1
ATOM 2280 O O . LYS A 1 302 ? -20.891 30.537 44.185 1.00 51.78 302 LYS A O 1
ATOM 2285 N N . GLU A 1 303 ? -20.506 29.290 42.365 1.00 53.19 303 GLU A N 1
ATOM 2286 C CA . GLU A 1 303 ? -19.377 30.108 41.887 1.00 53.19 303 GLU A CA 1
ATOM 2287 C C . GLU A 1 303 ? -19.835 31.401 41.204 1.00 53.19 303 GLU A C 1
ATOM 2289 O O . GLU A 1 303 ? -19.260 32.460 41.447 1.00 53.19 303 GLU A O 1
ATOM 2294 N N . ILE A 1 304 ? -20.953 31.364 40.471 1.00 51.78 304 ILE A N 1
ATOM 2295 C CA . ILE A 1 304 ? -21.547 32.557 39.835 1.00 51.78 304 ILE A CA 1
ATOM 2296 C C . ILE A 1 304 ? -21.976 33.605 40.880 1.00 51.78 304 ILE A C 1
ATOM 2298 O O . ILE A 1 304 ? -21.895 34.806 40.627 1.00 51.78 304 ILE A O 1
ATOM 2302 N N . LYS A 1 305 ? -22.407 33.174 42.076 1.00 48.44 305 LYS A N 1
ATOM 2303 C CA . LYS A 1 305 ? -22.743 34.087 43.185 1.00 48.44 305 LYS A CA 1
ATOM 2304 C C . LYS A 1 305 ? -21.511 34.685 43.868 1.00 48.44 305 LYS A C 1
ATOM 2306 O O . LYS A 1 305 ? -21.612 35.776 44.411 1.00 48.44 305 LYS A O 1
ATOM 2311 N N . LYS A 1 306 ? -20.371 33.992 43.829 1.00 49.12 306 LYS A N 1
ATOM 2312 C CA . LYS A 1 306 ? -19.116 34.422 44.460 1.00 49.12 306 LYS A CA 1
ATOM 2313 C C . LYS A 1 306 ? -18.294 35.356 43.565 1.00 49.12 306 LYS A C 1
ATOM 2315 O O . LYS A 1 306 ? -17.539 36.157 44.085 1.00 49.12 306 LYS A O 1
ATOM 2320 N N . ALA A 1 307 ? -18.465 35.271 42.244 1.00 50.53 307 ALA A N 1
ATOM 2321 C CA . ALA A 1 307 ? -17.830 36.160 41.265 1.00 50.53 307 ALA A CA 1
ATOM 2322 C C . ALA A 1 307 ? -18.597 37.480 41.023 1.00 50.53 307 ALA A C 1
ATOM 2324 O O . ALA A 1 307 ? -18.109 38.354 40.313 1.00 50.53 307 ALA A O 1
ATOM 2325 N N . LYS A 1 308 ? -19.814 37.613 41.575 1.00 50.25 308 LYS A N 1
ATOM 2326 C CA . LYS A 1 308 ? -20.651 38.829 41.518 1.00 50.25 308 LYS A CA 1
ATOM 2327 C C . LYS A 1 308 ? -20.660 39.637 42.830 1.00 50.25 308 LYS A C 1
ATOM 2329 O O . LYS A 1 308 ? -21.417 40.601 42.921 1.00 50.25 308 LYS A O 1
ATOM 2334 N N . GLN A 1 309 ? -19.869 39.233 43.826 1.00 42.75 309 GLN A N 1
ATOM 2335 C CA . GLN A 1 309 ? -19.560 39.997 45.043 1.00 42.75 309 GLN A CA 1
ATOM 2336 C C . GLN A 1 309 ? -18.118 40.484 44.967 1.00 42.75 309 GLN A C 1
ATOM 2338 O O . GLN A 1 309 ? -17.876 41.607 45.454 1.00 42.75 309 GLN A O 1
#

Secondary structure (DSSP, 8-state):
----------SSSHHHHTTSHHHHHHHGGGTS-SS-HHHHHHHHHHHHHHHHHHHHHHIIIIIIHHHHHHHHTSTTS-GGGTTTHHHHHHHHHHHHHHHHHHHHHHIIIII----GGGSSSSS-----------------------HHHHHHHHHHHHHHHHHHHHHHHHHHHHHHHHHHHHHHHHHHTTTSSTT--HHHHHHHHHHHHHHHHHHHHHHHHHHHHTT--HHHHHHHHHHHHTHHHHHHHHHHHHHHHHHHHHHHHHTHHHHHHHHHHHHHHS---HHHHHHHHTTPPP-GGGHHHHTT-

Radius of gyration: 30.98 Å; Cα contacts (8 Å, |Δi|>4): 273; chains: 1; bounding box: 60×63×109 Å

Mean predicted aligned error: 15.94 Å

pLDDT: mean 70.31, std 18.94, range [25.56, 92.56]

InterPro domains:
  IPR003689 Zinc/iron permease [PF02535] (27-249)
  IPR037219 Peptidase M41-like [G3DSA:1.20.58.760] (244-305)
  IPR037219 Peptidase M41-like [SSF140990] (248-299)

Sequence (309 aa):
MGSHGGGKTCHLSMHHHLSWDSFQGSAMVFVLDVENRALSQQILDTMLGFAAGVMLAASYWSLLAPAIEIAEQSPLYGPEGRWAFVPAAIGFGLGAFSMLFTEQLLPFLGLGSKPENWEKKDDDYNGNDVHKKAGEANDVESSAASHDDAITSFVSAKDMSYRRVILLVIAITMHNFPEGMAVGVGFGSIGHAPGATFSNAVNLAIGIGLQNFPEGLAVSMPLRREGMSPFKAFMWGQLSGVVEPIGGVRKLCDASYKRASSILMKNRADLETLAKALLEYETLSGQEITDILRGVKLNRSKEIKKAKQ